Protein 2A3N (pdb70)

Secondary structure (DSSP, 8-state):
----HHHHHHHHHHHHTTHHHHHHHHHHHHHH--S-EEEEE-GGGG---HHHHHHHH--S-EEEEEHHHHHHH--TT--TT-EEEEE-SSS--HHHHHHHHHHHHTT-EEEEESS-TTSHHHHT-SEEE---SS-HHHH--HHHHHHHHHHHTTS-TTHHHHHHHGGGHHHHHHHHHHHHHHHHHHHHHHHTT----EE----HHHHHH---S---------EEHHHHTTTGGGG--TT--EEEEPPSSTTHHHHHHHHHHHHHH-S-EEEE-GGGS--TTS-GGGTT--HHHHHIIIIIIIHHHHHHHH---TT--SSTTTS--

Structure (mmCIF, N/CA/C/O backbone):
data_2A3N
#
_entry.id   2A3N
#
_cell.length_a   81.220
_cell.length_b   102.610
_cell.length_c   49.296
_cell.angle_alpha   90.000
_cell.angle_beta   123.210
_cell.angle_gamma   90.000
#
_symmetry.space_group_name_H-M   'C 1 2 1'
#
loop_
_entity.id
_entity.type
_entity.pdbx_description
1 polymer 'putative glucosamine-fructose-6-phosphate aminotransferase'
2 non-polymer 1,2-ETHANEDIOL
3 water water
#
loop_
_atom_site.group_PDB
_atom_site.id
_atom_site.type_symbol
_atom_site.label_atom_id
_atom_site.label_alt_id
_atom_site.label_comp_id
_atom_site.label_asym_id
_atom_site.label_entity_id
_atom_site.label_seq_id
_atom_site.pdbx_PDB_ins_code
_atom_site.Cartn_x
_atom_site.Cartn_y
_atom_site.Cartn_z
_atom_site.occupancy
_atom_site.B_iso_or_equiv
_atom_site.auth_seq_id
_atom_site.auth_comp_id
_atom_site.auth_asym_id
_atom_site.auth_atom_id
_atom_site.pdbx_PDB_model_num
ATOM 9 N N . LEU A 1 21 ? 13.239 -29.892 26.127 1.00 13.19 9 LEU A N 1
ATOM 10 C CA . LEU A 1 21 ? 13.949 -30.469 25.012 1.00 12.17 9 LEU A CA 1
ATOM 11 C C . LEU A 1 21 ? 14.350 -29.392 24.015 1.00 11.18 9 LEU A C 1
ATOM 12 O O . LEU A 1 21 ? 13.501 -28.686 23.498 1.00 12.68 9 LEU A O 1
ATOM 17 N N . GLY A 1 22 ? 15.636 -29.326 23.679 1.00 14.04 10 GLY A N 1
ATOM 18 C CA . GLY A 1 22 ? 16.103 -28.431 22.634 1.00 14.44 10 GLY A CA 1
ATOM 19 C C . GLY A 1 22 ? 16.053 -26.972 23.019 1.00 13.89 10 GLY A C 1
ATOM 20 O O . GLY A 1 22 ? 15.967 -26.093 22.124 1.00 16.14 10 GLY A O 1
ATOM 21 N N . PHE A 1 23 ? 16.094 -26.696 24.323 1.00 14.65 11 PHE A N 1
ATOM 22 C CA . PHE A 1 23 ? 16.027 -25.310 24.830 1.00 14.54 11 PHE A CA 1
ATOM 23 C C . PHE A 1 23 ? 17.060 -25.048 25.930 1.00 14.15 11 PHE A C 1
ATOM 24 O O . PHE A 1 23 ? 17.298 -25.873 26.794 1.00 18.30 11 PHE A O 1
ATOM 32 N N . ASN A 1 24 ? 17.638 -23.857 25.921 1.00 14.26 12 ASN A N 1
ATOM 33 C CA . ASN A 1 24 ? 18.566 -23.443 26.981 1.00 16.38 12 ASN A CA 1
ATOM 34 C C . ASN A 1 24 ? 18.118 -22.095 27.495 1.00 14.11 12 ASN A C 1
ATOM 35 O O . ASN A 1 24 ? 18.138 -21.085 26.749 1.00 14.94 12 ASN A O 1
ATOM 40 N N . GLN A 1 25 ? 17.636 -22.081 28.735 1.00 14.46 13 GLN A N 1
ATOM 41 C CA . GLN A 1 25 ? 17.053 -20.906 29.314 1.00 14.51 13 GLN A CA 1
ATOM 42 C C . GLN A 1 25 ? 18.061 -19.773 29.395 1.00 14.73 13 GLN A C 1
ATOM 43 O O . GLN A 1 25 ? 17.716 -18.633 29.171 1.00 15.37 13 GLN A O 1
ATOM 49 N N . ASP A 1 26 ? 19.318 -20.086 29.727 1.00 14.92 14 ASP A N 1
ATOM 50 C CA . ASP A 1 26 ? 20.336 -19.046 29.795 1.00 16.60 14 ASP A CA 1
ATOM 51 C C . ASP A 1 26 ? 20.531 -18.356 28.462 1.00 15.14 14 ASP A C 1
ATOM 52 O O . ASP A 1 26 ? 20.645 -17.126 28.405 1.00 15.43 14 ASP A O 1
ATOM 57 N N . GLU A 1 27 ? 20.580 -19.112 27.379 1.00 14.22 15 GLU A N 1
ATOM 58 C CA A GLU A 1 27 ? 20.721 -18.515 26.047 0.50 14.82 15 GLU A CA 1
ATOM 59 C CA B GLU A 1 27 ? 20.692 -18.562 26.043 0.50 14.44 15 GLU A CA 1
ATOM 60 C C . GLU A 1 27 ? 19.533 -17.612 25.750 1.00 12.29 15 GLU A C 1
ATOM 61 O O . GLU A 1 27 ? 19.697 -16.515 25.220 1.00 11.23 15 GLU A O 1
ATOM 72 N N . TYR A 1 28 ? 18.343 -18.058 26.127 1.00 10.45 16 TYR A N 1
ATOM 73 C CA . TYR A 1 28 ? 17.108 -17.306 25.851 1.00 10.27 16 TYR A CA 1
ATOM 74 C C . TYR A 1 28 ? 17.111 -15.974 26.607 1.00 10.33 16 TYR A C 1
ATOM 75 O O . TYR A 1 28 ? 16.795 -14.908 26.052 1.00 10.77 16 TYR A O 1
ATOM 84 N N . LEU A 1 29 ? 17.514 -16.014 27.879 1.00 11.86 17 LEU A N 1
ATOM 85 C CA . LEU A 1 29 ? 17.508 -14.792 28.680 1.00 13.73 17 LEU A CA 1
ATOM 86 C C . LEU A 1 29 ? 18.657 -13.855 28.298 1.00 12.25 17 LEU A C 1
ATOM 87 O O . LEU A 1 29 ? 18.484 -12.617 28.385 1.00 11.66 17 LEU A O 1
ATOM 92 N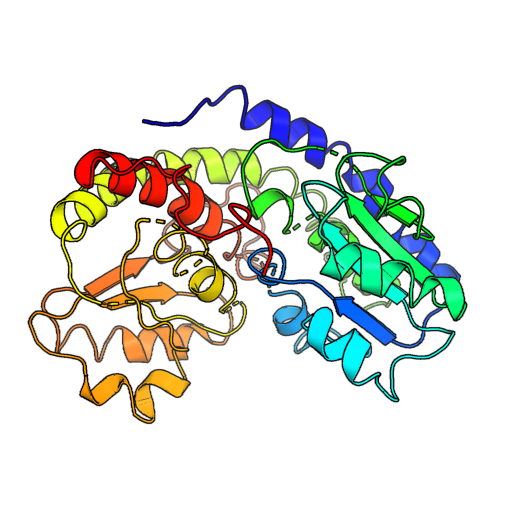 N . THR A 1 30 ? 19.773 -14.405 27.819 1.00 11.66 18 THR A N 1
ATOM 93 C CA . THR A 1 30 ? 20.862 -13.608 27.263 1.00 12.42 18 THR A CA 1
ATOM 94 C C . THR A 1 30 ? 20.354 -12.882 26.036 1.00 11.39 18 THR A C 1
ATOM 95 O O . THR A 1 30 ? 20.620 -11.679 25.855 1.00 11.51 18 THR A O 1
ATOM 99 N N . SER A 1 31 ? 19.654 -13.598 25.170 1.00 10.40 19 SER A N 1
ATOM 100 C CA . SER A 1 31 ? 19.058 -12.967 23.996 1.00 9.41 19 SER A CA 1
ATOM 101 C C . SER A 1 31 ? 18.149 -11.806 24.371 1.00 9.44 19 SER A C 1
ATOM 102 O O . SER A 1 31 ? 18.222 -10.737 23.760 1.00 9.18 19 SER A O 1
ATOM 105 N N . ALA A 1 32 ? 17.290 -11.995 25.361 1.00 9.38 20 ALA A N 1
ATOM 106 C CA . ALA A 1 32 ? 16.394 -10.944 25.785 1.00 10.76 20 ALA A CA 1
ATOM 107 C C . ALA A 1 32 ? 17.166 -9.736 26.245 1.00 9.96 20 ALA A C 1
ATOM 108 O O . ALA A 1 32 ? 16.808 -8.623 25.922 1.00 9.82 20 ALA A O 1
ATOM 110 N N . ARG A 1 33 ? 18.210 -9.945 27.052 1.00 9.68 21 ARG A N 1
ATOM 111 C CA . ARG A 1 33 ? 18.982 -8.827 27.518 1.00 11.40 21 ARG A CA 1
ATOM 112 C C . ARG A 1 33 ? 19.630 -8.060 26.384 1.00 10.60 21 ARG A C 1
ATOM 113 O O . ARG A 1 33 ? 19.641 -6.818 26.383 1.00 9.97 21 ARG A O 1
ATOM 121 N N . GLU A 1 34 ? 20.158 -8.774 25.418 1.00 9.49 22 GLU A N 1
ATOM 122 C CA . GLU A 1 34 ? 20.772 -8.121 24.251 1.00 9.86 22 GLU A CA 1
ATOM 123 C C . GLU A 1 34 ? 19.795 -7.330 23.420 1.00 9.78 22 GLU A C 1
ATOM 124 O O . GLU A 1 34 ? 20.111 -6.267 22.908 1.00 14.01 22 GLU A O 1
ATOM 130 N N . ILE A 1 35 ? 18.589 -7.837 23.251 1.00 9.57 23 ILE A N 1
ATOM 131 C CA . ILE A 1 35 ? 17.612 -7.134 22.447 1.00 9.26 23 ILE A CA 1
ATOM 132 C C . ILE A 1 35 ? 17.068 -5.931 23.202 1.00 8.91 23 ILE A C 1
ATOM 133 O O . ILE A 1 35 ? 16.903 -4.838 22.636 1.00 10.80 23 ILE A O 1
ATOM 138 N N . ILE A 1 36 ? 16.793 -6.085 24.507 1.00 9.44 24 ILE A N 1
ATOM 139 C CA . ILE A 1 36 ? 16.351 -4.947 25.307 1.00 9.84 24 ILE A CA 1
ATOM 140 C C . ILE A 1 36 ? 17.418 -3.837 25.303 1.00 9.65 24 ILE A C 1
ATOM 141 O O . ILE A 1 36 ? 17.090 -2.658 25.236 1.00 10.48 24 ILE A O 1
ATOM 146 N N A ALA A 1 37 ? 18.694 -4.221 25.276 0.50 9.87 25 ALA A N 1
ATOM 147 N N B ALA A 1 37 ? 18.682 -4.224 25.328 0.50 10.06 25 ALA A N 1
ATOM 148 C CA A ALA A 1 37 ? 19.812 -3.247 25.214 0.50 10.86 25 ALA A CA 1
ATOM 149 C CA B ALA A 1 37 ? 19.756 -3.242 25.276 0.50 11.03 25 ALA A CA 1
ATOM 150 C C A ALA A 1 37 ? 19.902 -2.496 23.898 0.50 9.98 25 ALA A C 1
ATOM 151 C C B ALA A 1 37 ? 19.678 -2.389 23.992 0.50 9.98 25 ALA A C 1
ATOM 152 O O A ALA A 1 37 ? 20.720 -1.565 23.768 0.50 7.99 25 ALA A O 1
ATOM 153 O O B ALA A 1 37 ? 20.024 -1.203 24.029 0.50 11.29 25 ALA A O 1
ATOM 155 N N . ALA A 1 38 ? 19.157 -2.964 22.890 1.00 8.97 26 ALA A N 1
ATOM 156 C CA . ALA A 1 38 ? 19.077 -2.291 21.608 1.00 8.50 26 ALA A CA 1
ATOM 157 C C . ALA A 1 38 ? 17.838 -1.410 21.448 1.00 8.88 26 ALA A C 1
ATOM 158 O O . ALA A 1 38 ? 17.697 -0.728 20.432 1.00 9.21 26 ALA A O 1
ATOM 160 N N . ARG A 1 39 ? 16.930 -1.418 22.425 1.00 8.35 27 ARG A N 1
ATOM 161 C CA . ARG A 1 39 ? 15.756 -0.566 22.398 1.00 7.93 27 ARG A CA 1
ATOM 162 C C . ARG A 1 39 ? 16.111 0.887 22.167 1.00 8.50 27 ARG A C 1
ATOM 163 O O . ARG A 1 39 ? 15.514 1.571 21.360 1.00 8.32 27 ARG A O 1
ATOM 171 N N . GLN A 1 40 ? 17.106 1.363 22.898 1.00 9.15 28 GLN A N 1
ATOM 172 C CA . GLN A 1 40 ? 17.467 2.781 22.806 1.00 9.01 28 GLN A CA 1
ATOM 173 C C . GLN A 1 40 ? 17.897 3.144 21.391 1.00 9.05 28 GLN A C 1
ATOM 174 O O . GLN A 1 40 ? 17.519 4.156 20.835 1.00 8.70 28 GLN A O 1
ATOM 180 N N . LYS A 1 41 ? 18.708 2.305 20.781 1.00 8.73 29 LYS A N 1
ATOM 181 C CA . LYS A 1 41 ? 19.175 2.554 19.424 1.00 7.88 29 LYS A CA 1
ATOM 182 C C . LYS A 1 41 ? 17.992 2.495 18.450 1.00 8.05 29 LYS A C 1
ATOM 183 O O . LYS A 1 41 ? 17.933 3.302 17.515 1.00 8.61 29 LYS A O 1
ATOM 189 N N . ALA A 1 42 ? 17.087 1.527 18.621 1.00 8.39 30 ALA A N 1
ATOM 190 C CA . ALA A 1 42 ? 15.930 1.487 17.731 1.00 7.55 30 ALA A CA 1
ATOM 191 C C . ALA A 1 42 ? 15.101 2.788 17.827 1.00 7.87 30 ALA A C 1
ATOM 192 O O . ALA A 1 42 ? 14.634 3.308 16.821 1.00 7.78 30 ALA A O 1
ATOM 194 N N . GLU A 1 43 ? 14.916 3.274 19.040 1.00 7.77 31 GLU A N 1
ATOM 195 C CA . GLU A 1 43 ? 14.215 4.523 19.248 1.00 6.67 31 GLU A CA 1
ATOM 196 C C . GLU A 1 43 ? 14.953 5.724 18.684 1.00 8.74 31 GLU A C 1
ATOM 197 O O . GLU A 1 43 ? 14.331 6.626 18.123 1.00 8.06 31 GLU A O 1
ATOM 203 N N . GLN A 1 44 ? 16.282 5.717 18.788 1.00 8.30 32 GLN A N 1
ATOM 204 C CA A GLN A 1 44 ? 17.065 6.798 18.231 0.50 7.65 32 GLN A CA 1
ATOM 205 C CA B GLN A 1 44 ? 17.094 6.788 18.223 0.50 8.54 32 GLN A CA 1
ATOM 206 C C . GLN A 1 44 ? 16.960 6.816 16.705 1.00 8.08 32 GLN A C 1
ATOM 207 O O . GLN A 1 44 ? 16.860 7.881 16.099 1.00 8.65 32 GLN A O 1
ATOM 218 N N . VAL A 1 45 ? 16.993 5.644 16.089 1.00 7.70 33 VAL A N 1
ATOM 219 C CA . VAL A 1 45 ? 16.834 5.552 14.628 1.00 6.85 33 VAL A CA 1
ATOM 220 C C . VAL A 1 45 ? 15.461 6.066 14.214 1.00 7.54 33 VAL A C 1
ATOM 221 O O . VAL A 1 45 ? 15.315 6.854 13.296 1.00 8.39 33 VAL A O 1
ATOM 225 N N . ALA A 1 46 ? 14.415 5.601 14.909 1.00 7.11 34 ALA A N 1
ATOM 226 C CA . ALA A 1 46 ? 13.054 6.094 14.667 1.00 7.79 34 ALA A CA 1
ATOM 227 C C . ALA A 1 46 ? 13.012 7.614 14.760 1.00 7.32 34 ALA A C 1
ATOM 228 O O . ALA A 1 46 ? 12.390 8.285 13.923 1.00 7.99 34 ALA A O 1
ATOM 230 N N . ASP A 1 47 ? 13.609 8.146 15.814 1.00 7.44 35 ASP A N 1
ATOM 231 C CA . ASP A 1 47 ? 13.556 9.589 16.019 1.00 6.89 35 ASP A CA 1
ATOM 232 C C . ASP A 1 47 ? 14.292 10.330 14.878 1.00 7.84 35 ASP A C 1
ATOM 233 O O . ASP A 1 47 ? 13.853 11.373 14.426 1.00 8.76 35 ASP A O 1
ATOM 238 N N . GLU A 1 48 ? 15.429 9.811 14.438 1.00 7.54 36 GLU A N 1
ATOM 239 C CA . GLU A 1 48 ? 16.145 10.443 13.331 1.00 8.36 36 GLU A CA 1
ATOM 240 C C . GLU A 1 48 ? 15.400 10.387 12.025 1.00 8.55 36 GLU A C 1
ATOM 241 O O . GLU A 1 48 ? 15.399 11.346 11.256 1.00 8.62 36 GLU A O 1
ATOM 247 N N . ILE A 1 49 ? 14.747 9.244 11.777 1.00 8.10 37 ILE A N 1
ATOM 248 C CA . ILE A 1 49 ? 13.893 9.135 10.579 1.00 8.05 37 ILE A CA 1
ATOM 249 C C . ILE A 1 49 ? 12.776 10.192 10.643 1.00 8.34 37 ILE A C 1
ATOM 250 O O . ILE A 1 49 ? 12.543 10.937 9.679 1.00 9.09 37 ILE A O 1
ATOM 255 N N . TYR A 1 50 ? 12.075 10.278 11.780 1.00 7.96 38 TYR A N 1
ATOM 256 C CA . TYR A 1 50 ? 10.964 11.206 11.892 1.00 8.38 38 TYR A CA 1
ATOM 257 C C . TYR A 1 50 ? 11.470 12.649 11.762 1.00 9.48 38 TYR A C 1
ATOM 258 O O . TYR A 1 50 ? 10.856 13.498 11.084 1.00 10.36 38 TYR A O 1
ATOM 267 N N . GLN A 1 51 ? 12.568 12.948 12.425 1.00 8.87 39 GLN A N 1
ATOM 268 C CA . GLN A 1 51 ? 13.035 14.326 12.495 1.00 9.87 39 GLN A CA 1
ATOM 269 C C . GLN A 1 51 ? 13.513 14.797 11.153 1.00 10.75 39 GLN A C 1
ATOM 270 O O . GLN A 1 51 ? 13.342 15.985 10.816 1.00 12.85 39 GLN A O 1
ATOM 276 N N . ALA A 1 52 ? 14.169 13.920 10.387 1.00 9.48 40 ALA A N 1
ATOM 277 C CA . ALA A 1 52 ? 14.606 14.259 9.031 1.00 10.32 40 ALA A CA 1
ATOM 278 C C . ALA A 1 52 ? 13.446 14.355 8.051 1.00 12.35 40 ALA A C 1
ATOM 279 O O . ALA A 1 52 ? 13.532 15.075 7.046 1.00 15.58 40 ALA A O 1
ATOM 281 N N . GLY A 1 53 ? 12.392 13.591 8.302 1.00 10.56 41 GLY A N 1
ATOM 282 C CA . GLY A 1 53 ? 11.284 13.515 7.360 1.00 11.58 41 GLY A CA 1
ATOM 283 C C . GLY A 1 53 ? 11.469 12.347 6.427 1.00 9.91 41 GLY A C 1
ATOM 284 O O . GLY A 1 53 ? 12.565 11.913 6.119 1.00 10.09 41 GLY A O 1
ATOM 285 N N . PHE A 1 54 ? 10.329 11.902 5.912 1.00 10.79 42 PHE A N 1
ATOM 286 C CA . PHE A 1 54 ? 10.328 10.800 4.961 1.00 10.01 42 PHE A CA 1
ATOM 287 C C . PHE A 1 54 ? 8.997 10.796 4.233 1.00 11.54 42 PHE A C 1
ATOM 288 O O . PHE A 1 54 ? 8.019 11.367 4.695 1.00 12.88 42 PHE A O 1
ATOM 296 N N A SER A 1 55 ? 9.002 10.156 3.083 0.50 12.03 43 SER A N 1
ATOM 297 N N B SER A 1 55 ? 8.965 10.066 3.121 0.50 12.31 43 SER A N 1
ATOM 298 C CA A SER A 1 55 ? 7.799 10.015 2.308 0.50 13.08 43 SER A CA 1
ATOM 299 C CA B SER A 1 55 ? 7.775 9.986 2.265 0.50 13.39 43 SER A CA 1
ATOM 300 C C A SER A 1 55 ? 7.147 8.685 2.757 0.50 13.03 43 SER A C 1
ATOM 301 C C B SER A 1 55 ? 7.007 8.685 2.357 0.50 13.75 43 SER A C 1
ATOM 302 O O A SER A 1 55 ? 6.217 8.657 3.587 0.50 13.04 43 SER A O 1
ATOM 303 O O B SER A 1 55 ? 5.790 8.679 2.305 0.50 16.94 43 SER A O 1
ATOM 306 N N . SER A 1 56 ? 7.731 7.584 2.330 1.00 14.45 44 SER A N 1
ATOM 307 C CA . SER A 1 56 ? 7.145 6.265 2.551 1.00 11.88 44 SER A CA 1
ATOM 308 C C . SER A 1 56 ? 8.150 5.413 3.296 1.00 11.20 44 SER A C 1
ATOM 309 O O . SER A 1 56 ? 9.372 5.654 3.237 1.00 13.33 44 SER A O 1
ATOM 312 N N . LEU A 1 57 ? 7.602 4.410 3.983 1.00 8.97 45 LEU A N 1
ATOM 313 C CA . LEU A 1 57 ? 8.377 3.379 4.665 1.00 9.32 45 LEU A CA 1
ATOM 314 C C . LEU A 1 57 ? 8.150 2.075 3.958 1.00 8.53 45 LEU A C 1
ATOM 315 O O . LEU A 1 57 ? 7.023 1.601 3.924 1.00 10.46 45 LEU A O 1
ATOM 320 N N . PHE A 1 58 ? 9.228 1.500 3.432 1.00 8.26 46 PHE A N 1
ATOM 321 C CA . PHE A 1 58 ? 9.191 0.199 2.789 1.00 9.00 46 PHE A CA 1
ATOM 322 C C . PHE A 1 58 ? 9.962 -0.805 3.638 1.00 8.31 46 PHE A C 1
ATOM 323 O O . PHE A 1 58 ? 11.172 -0.681 3.821 1.00 10.40 46 PHE A O 1
ATOM 331 N N . PHE A 1 59 ? 9.270 -1.822 4.099 1.00 7.30 47 PHE A N 1
ATOM 332 C CA . PHE A 1 59 ? 9.842 -2.938 4.863 1.00 6.95 47 PHE A CA 1
ATOM 333 C C . PHE A 1 59 ? 10.077 -4.018 3.829 1.00 7.33 47 PHE A C 1
ATOM 334 O O . PHE A 1 59 ? 9.117 -4.608 3.328 1.00 9.66 47 PHE A O 1
ATOM 342 N N . ALA A 1 60 ? 11.335 -4.312 3.526 1.00 6.65 48 ALA A N 1
ATOM 343 C CA . ALA A 1 60 ? 11.670 -5.199 2.422 1.00 7.47 48 ALA A CA 1
ATOM 344 C C . ALA A 1 60 ? 12.554 -6.322 2.904 1.00 7.42 48 ALA A C 1
ATOM 345 O O . ALA A 1 60 ? 13.599 -6.095 3.491 1.00 9.19 48 ALA A O 1
ATOM 347 N N . SER A 1 61 ? 12.123 -7.558 2.681 1.00 6.58 49 SER A N 1
ATOM 348 C CA . SER A 1 61 ? 12.915 -8.724 3.065 1.00 7.57 49 SER A CA 1
ATOM 349 C C . SER A 1 61 ? 12.470 -9.950 2.296 1.00 6.63 49 SER A C 1
ATOM 350 O O . SER A 1 61 ? 11.767 -9.859 1.294 1.00 7.18 49 SER A O 1
ATOM 353 N N . VAL A 1 62 ? 12.974 -11.107 2.716 1.00 7.17 50 VAL A N 1
ATOM 354 C CA . VAL A 1 62 ? 12.684 -12.395 2.083 1.00 7.36 50 VAL A CA 1
ATOM 355 C C . VAL A 1 62 ? 12.462 -13.450 3.143 1.00 8.70 50 VAL A C 1
ATOM 356 O O . VAL A 1 62 ? 12.978 -13.363 4.248 1.00 8.14 50 VAL A O 1
ATOM 360 N N . GLY A 1 63 ? 11.723 -14.472 2.780 1.00 7.11 51 GLY A N 1
ATOM 361 C CA . GLY A 1 63 ? 11.541 -15.613 3.626 1.00 7.32 51 GLY A CA 1
ATOM 362 C C . GLY A 1 63 ? 10.987 -15.294 4.992 1.00 9.58 51 GLY A C 1
ATOM 363 O O . GLY A 1 63 ? 10.073 -14.492 5.135 1.00 8.95 51 GLY A O 1
ATOM 364 N N . GLY A 1 64 ? 11.540 -15.952 5.993 1.00 9.66 52 GLY A N 1
ATOM 365 C CA . GLY A 1 64 ? 11.013 -15.847 7.356 1.00 10.18 52 GLY A CA 1
ATOM 366 C C . GLY A 1 64 ? 11.075 -14.441 7.911 1.00 11.06 52 GLY A C 1
ATOM 367 O O . GLY A 1 64 ? 10.188 -14.051 8.691 1.00 11.07 52 GLY A O 1
ATOM 368 N N . SER A 1 65 ? 12.058 -13.637 7.486 1.00 9.97 53 SER A N 1
ATOM 369 C CA A SER A 1 65 ? 12.178 -12.274 7.971 0.50 9.51 53 SER A CA 1
ATOM 370 C CA B SER A 1 65 ? 12.144 -12.271 8.020 0.50 10.69 53 SER A CA 1
ATOM 371 C C . SER A 1 65 ? 11.070 -11.364 7.471 1.00 9.27 53 SER A C 1
ATOM 372 O O . SER A 1 65 ? 10.877 -10.267 8.003 1.00 11.23 53 SER A O 1
ATOM 377 N N . LEU A 1 66 ? 10.349 -11.792 6.425 1.00 11.61 54 LEU A N 1
ATOM 378 C CA . LEU A 1 66 ? 9.080 -11.111 6.082 1.00 10.47 54 LEU A CA 1
ATOM 379 C C . LEU A 1 66 ? 7.982 -11.207 7.086 1.00 11.97 54 LEU A C 1
ATOM 380 O O . LEU A 1 66 ? 7.146 -10.305 7.151 1.00 12.04 54 LEU A O 1
ATOM 385 N N . ALA A 1 67 ? 7.933 -12.285 7.879 1.00 12.44 55 ALA A N 1
ATOM 386 C CA . ALA A 1 67 ? 6.783 -12.425 8.792 1.00 12.54 55 ALA A CA 1
ATOM 387 C C . ALA A 1 67 ? 6.540 -11.267 9.712 1.00 13.63 55 ALA A C 1
ATOM 388 O O . ALA A 1 67 ? 5.422 -10.773 9.825 1.00 11.79 55 ALA A O 1
ATOM 390 N N . PRO A 1 68 ? 7.552 -10.855 10.456 1.00 10.24 56 PRO A N 1
ATOM 391 C CA . PRO A 1 68 ? 7.297 -9.729 11.336 1.00 10.98 56 PRO A CA 1
ATOM 392 C C . PRO A 1 68 ? 6.902 -8.466 10.569 1.00 9.80 56 PRO A C 1
ATOM 393 O O . PRO A 1 68 ? 6.160 -7.639 11.086 1.00 10.39 56 PRO A O 1
ATOM 418 N N . ALA A 1 71 ? 3.305 -8.496 9.817 1.00 7.71 59 ALA A N 1
ATOM 419 C CA . ALA A 1 71 ? 2.546 -8.049 10.996 1.00 7.82 59 ALA A CA 1
ATOM 420 C C . ALA A 1 71 ? 2.582 -6.515 11.102 1.00 6.97 59 ALA A C 1
ATOM 421 O O . ALA A 1 71 ? 1.551 -5.909 11.299 1.00 7.16 59 ALA A O 1
ATOM 423 N N . ILE A 1 72 ? 3.742 -5.902 10.897 1.00 7.65 60 ILE A N 1
ATOM 424 C CA . ILE A 1 72 ? 3.830 -4.442 10.920 1.00 7.22 60 ILE A CA 1
ATOM 425 C C . ILE A 1 72 ? 2.830 -3.849 9.910 1.00 7.16 60 ILE A C 1
ATOM 426 O O . ILE A 1 72 ? 2.127 -2.888 10.187 1.00 8.51 60 ILE A O 1
ATOM 431 N N . ASN A 1 73 ? 2.786 -4.424 8.707 1.00 6.95 61 ASN A N 1
ATOM 432 C CA . ASN A 1 73 ? 1.871 -3.880 7.679 1.00 7.61 61 ASN A CA 1
ATOM 433 C C . ASN A 1 73 ? 0.421 -3.965 8.138 1.00 6.67 61 ASN A C 1
ATOM 434 O O . ASN A 1 73 ? -0.374 -3.055 7.915 1.00 8.05 61 ASN A O 1
ATOM 439 N N . GLU A 1 74 ? 0.069 -5.077 8.775 1.00 5.97 62 GLU A N 1
ATOM 440 C CA . GLU A 1 74 ? -1.278 -5.248 9.265 1.00 6.88 62 GLU A CA 1
ATOM 441 C C . GLU A 1 74 ? -1.620 -4.270 10.384 1.00 7.81 62 GLU A C 1
ATOM 442 O O . GLU A 1 74 ? -2.740 -3.784 10.456 1.00 8.73 62 GLU A O 1
ATOM 448 N N . PHE A 1 75 ? -0.673 -3.964 11.260 1.00 7.07 63 PHE A N 1
ATOM 449 C CA . PHE A 1 75 ? -0.906 -2.947 12.285 1.00 7.25 63 PHE A CA 1
ATOM 450 C C . PHE A 1 75 ? -1.030 -1.572 11.651 1.00 7.45 63 PHE A C 1
ATOM 451 O O . PHE A 1 75 ? -1.894 -0.787 12.002 1.00 8.85 63 PHE A O 1
ATOM 459 N N . ALA A 1 76 ? -0.163 -1.297 10.678 1.00 7.37 64 ALA A N 1
ATOM 460 C CA . ALA A 1 76 ? -0.199 -0.029 9.982 1.00 6.19 64 ALA A CA 1
ATOM 461 C C . ALA A 1 76 ? -1.513 0.253 9.296 1.00 6.51 64 ALA A C 1
ATOM 462 O O . ALA A 1 76 ? -1.958 1.416 9.271 1.00 8.24 64 ALA A O 1
ATOM 464 N N . LYS A 1 77 ? -2.153 -0.790 8.776 1.00 6.98 65 LYS A N 1
ATOM 465 C CA . LYS A 1 77 ? -3.439 -0.605 8.110 1.00 7.89 65 LYS A CA 1
ATOM 466 C C . LYS A 1 77 ? -4.436 0.084 9.022 1.00 7.44 65 LYS A C 1
ATOM 467 O O . LYS A 1 77 ? -5.223 0.927 8.544 1.00 9.79 65 LYS A O 1
ATOM 473 N N A GLU A 1 78 ? -4.432 -0.266 10.302 0.50 8.85 66 GLU A N 1
ATOM 474 N N B GLU A 1 78 ? -4.415 -0.252 10.314 0.50 9.36 66 GLU A N 1
ATOM 475 C CA A GLU A 1 78 ? -5.356 0.322 11.251 0.50 9.60 66 GLU A CA 1
ATOM 476 C CA B GLU A 1 78 ? -5.339 0.318 11.294 0.50 10.54 66 GLU A CA 1
ATOM 477 C C A GLU A 1 78 ? -4.828 1.633 11.867 0.50 8.50 66 GLU A C 1
ATOM 478 C C B GLU A 1 78 ? -4.823 1.466 12.121 0.50 10.91 66 GLU A C 1
ATOM 479 O O A GLU A 1 78 ? -5.598 2.603 12.085 0.50 7.10 66 GLU A O 1
ATOM 480 O O B GLU A 1 78 ? -5.594 2.073 12.876 0.50 12.55 66 GLU A O 1
ATOM 486 N N . LEU A 1 79 ? -3.521 1.689 12.119 1.00 8.45 67 LEU A N 1
ATOM 487 C CA . LEU A 1 79 ? -2.985 2.700 13.041 1.00 9.07 67 LEU A CA 1
ATOM 488 C C . LEU A 1 79 ? -2.390 3.931 12.430 1.00 9.58 67 LEU A C 1
ATOM 489 O O . LEU A 1 79 ? -2.220 4.893 13.140 1.00 11.47 67 LEU A O 1
ATOM 494 N N . THR A 1 80 ? -2.075 3.940 11.143 1.00 7.97 68 THR A N 1
ATOM 495 C CA . THR A 1 80 ? -1.438 5.110 10.576 1.00 8.01 68 THR A CA 1
ATOM 496 C C . THR A 1 80 ? -1.944 5.449 9.189 1.00 8.75 68 THR A C 1
ATOM 497 O O . THR A 1 80 ? -2.281 4.564 8.404 1.00 9.44 68 THR A O 1
ATOM 501 N N . THR A 1 81 ? -1.908 6.734 8.888 1.00 8.43 69 THR A N 1
ATOM 502 C CA . THR A 1 81 ? -2.101 7.211 7.541 1.00 8.69 69 THR A CA 1
ATOM 503 C C . THR A 1 81 ? -0.795 7.307 6.749 1.00 9.25 69 THR A C 1
ATOM 504 O O . THR A 1 81 ? -0.819 7.638 5.580 1.00 11.13 69 THR A O 1
ATOM 508 N N . LEU A 1 82 ? 0.351 7.017 7.375 1.00 8.94 70 LEU A N 1
ATOM 509 C CA . LEU A 1 82 ? 1.622 7.075 6.668 1.00 8.93 70 LEU A CA 1
ATOM 510 C C . LEU A 1 82 ? 1.651 5.989 5.582 1.00 8.66 70 LEU A C 1
ATOM 511 O O . LEU A 1 82 ? 1.065 4.930 5.745 1.00 10.48 70 LEU A O 1
ATOM 516 N N . PRO A 1 83 ? 2.377 6.247 4.495 1.00 9.31 71 PRO A N 1
ATOM 517 C CA . PRO A 1 83 ? 2.529 5.213 3.476 1.00 10.45 71 PRO A CA 1
ATOM 518 C C . PRO A 1 83 ? 3.502 4.143 3.978 1.00 10.55 71 PRO A C 1
ATOM 519 O O . PRO A 1 83 ? 4.662 4.413 4.144 1.00 12.67 71 PRO A O 1
ATOM 523 N N . VAL A 1 84 ? 2.982 2.960 4.233 1.00 9.80 72 VAL A N 1
ATOM 524 C CA . VAL A 1 84 ? 3.765 1.841 4.752 1.00 9.09 72 VAL A CA 1
ATOM 525 C C . VAL A 1 84 ? 3.530 0.653 3.839 1.00 9.59 72 VAL A C 1
ATOM 526 O O . VAL A 1 84 ? 2.392 0.321 3.558 1.00 10.82 72 VAL A O 1
ATOM 530 N N . TYR A 1 85 ? 4.600 0.014 3.400 1.00 8.90 73 TYR A N 1
ATOM 531 C CA A TYR A 1 85 ? 4.492 -1.143 2.520 0.50 8.94 73 TYR A CA 1
ATOM 532 C CA B TYR A 1 85 ? 4.547 -1.084 2.455 0.50 9.74 73 TYR A CA 1
ATOM 533 C C . TYR A 1 85 ? 5.456 -2.210 2.950 1.00 7.87 73 TYR A C 1
ATOM 534 O O . TYR A 1 85 ? 6.490 -1.937 3.572 1.00 9.86 73 TYR A O 1
ATOM 551 N N . VAL A 1 86 ? 5.073 -3.434 2.680 1.00 8.93 74 VAL A N 1
ATOM 552 C CA A VAL A 1 86 ? 5.913 -4.616 2.887 0.50 7.44 74 VAL A CA 1
ATOM 553 C CA B VAL A 1 86 ? 5.940 -4.560 2.878 0.50 8.43 74 VAL A CA 1
ATOM 554 C C . VAL A 1 86 ? 6.139 -5.245 1.517 1.00 7.61 74 VAL A C 1
ATOM 555 O O . VAL A 1 86 ? 5.181 -5.480 0.769 1.00 9.49 74 VAL A O 1
ATOM 562 N N . GLU A 1 87 ? 7.398 -5.475 1.168 1.00 7.03 75 GLU A N 1
ATOM 563 C CA . GLU A 1 87 ? 7.747 -5.983 -0.122 1.00 6.86 75 GLU A CA 1
ATOM 564 C C . GLU A 1 87 ? 8.751 -7.112 -0.043 1.00 6.67 75 GLU A C 1
ATOM 565 O O . GLU A 1 87 ? 9.670 -7.097 0.775 1.00 7.24 75 GLU A O 1
ATOM 571 N N . GLN A 1 88 ? 8.555 -8.104 -0.889 1.00 7.01 76 GLN A N 1
ATOM 572 C CA . GLN A 1 88 ? 9.540 -9.150 -1.091 1.00 6.63 76 GLN A CA 1
ATOM 573 C C . GLN A 1 88 ? 10.711 -8.496 -1.854 1.00 5.90 76 GLN A C 1
ATOM 574 O O . GLN A 1 88 ? 10.534 -7.901 -2.904 1.00 6.68 76 GLN A O 1
ATOM 580 N N . ALA A 1 89 ? 11.909 -8.568 -1.264 1.00 6.26 77 ALA A N 1
ATOM 581 C CA . ALA A 1 89 ? 13.006 -7.725 -1.707 1.00 7.93 77 ALA A CA 1
ATOM 582 C C . ALA A 1 89 ? 13.483 -8.047 -3.128 1.00 6.29 77 ALA A C 1
ATOM 583 O O . ALA A 1 89 ? 14.039 -7.174 -3.795 1.00 7.21 77 ALA A O 1
ATOM 585 N N . ALA A 1 90 ? 13.369 -9.309 -3.551 1.00 7.06 78 ALA A N 1
ATOM 586 C CA . ALA A 1 90 ? 13.732 -9.661 -4.926 1.00 7.06 78 ALA A CA 1
ATOM 587 C C . ALA A 1 90 ? 12.755 -9.118 -5.931 1.00 6.45 78 ALA A C 1
ATOM 588 O O . ALA A 1 90 ? 13.107 -8.626 -6.998 1.00 7.48 78 ALA A O 1
ATOM 590 N N . GLU A 1 91 ? 11.467 -9.207 -5.624 1.00 5.98 79 GLU A N 1
ATOM 591 C CA . GLU A 1 91 ? 10.465 -8.593 -6.498 1.00 6.77 79 GLU A CA 1
ATOM 592 C C . GLU A 1 91 ? 10.704 -7.089 -6.584 1.00 7.16 79 GLU A C 1
ATOM 593 O O . GLU A 1 91 ? 10.668 -6.496 -7.664 1.00 7.73 79 GLU A O 1
ATOM 599 N N . LEU A 1 92 ? 10.933 -6.449 -5.440 1.00 6.44 80 LEU A N 1
ATOM 600 C CA . LEU A 1 92 ? 11.087 -4.982 -5.414 1.00 5.78 80 LEU A CA 1
ATOM 601 C C . LEU A 1 92 ? 12.279 -4.546 -6.261 1.00 7.07 80 LEU A C 1
ATOM 602 O O . LEU A 1 92 ? 12.198 -3.553 -7.003 1.00 7.94 80 LEU A O 1
ATOM 607 N N . ILE A 1 93 ? 13.410 -5.243 -6.164 1.00 6.76 81 ILE A N 1
ATOM 608 C CA . ILE A 1 93 ? 14.577 -4.781 -6.916 1.00 7.51 81 ILE A CA 1
ATOM 609 C C . ILE A 1 93 ? 14.407 -5.022 -8.423 1.00 8.66 81 ILE A C 1
ATOM 610 O O . ILE A 1 93 ? 14.982 -4.279 -9.243 1.00 10.32 81 ILE A O 1
ATOM 615 N N . HIS A 1 94 ? 13.629 -6.027 -8.806 1.00 7.33 82 HIS A N 1
ATOM 616 C CA . HIS A 1 94 ? 13.338 -6.259 -10.212 1.00 8.03 82 HIS A CA 1
ATOM 617 C C . HIS A 1 94 ? 12.371 -5.219 -10.762 1.00 8.19 82 HIS A C 1
ATOM 618 O O . HIS A 1 94 ? 12.537 -4.754 -11.884 1.00 9.48 82 HIS A O 1
ATOM 625 N N . LYS A 1 95 ? 11.311 -4.918 -10.034 1.00 7.99 83 LYS A N 1
ATOM 626 C CA . LYS A 1 95 ? 10.267 -4.032 -10.529 1.00 8.02 83 LYS A CA 1
ATOM 627 C C . LYS A 1 95 ? 10.497 -2.549 -10.383 1.00 9.24 83 LYS A C 1
ATOM 628 O O . LYS A 1 95 ? 10.021 -1.758 -11.185 1.00 10.91 83 LYS A O 1
ATOM 634 N N . GLY A 1 96 ? 11.201 -2.161 -9.329 1.00 9.52 84 GLY A N 1
ATOM 635 C CA . GLY A 1 96 ? 11.169 -0.811 -8.843 1.00 11.19 84 GLY A CA 1
ATOM 636 C C . GLY A 1 96 ? 9.772 -0.558 -8.279 1.00 10.23 84 GLY A C 1
ATOM 637 O O . GLY A 1 96 ? 8.927 -1.456 -8.235 1.00 10.38 84 GLY A O 1
ATOM 638 N N . ASN A 1 97 ? 9.536 0.659 -7.833 1.00 10.03 85 ASN A N 1
ATOM 639 C CA . ASN A 1 97 ? 8.245 1.043 -7.315 1.00 8.23 85 ASN A CA 1
ATOM 640 C C . ASN A 1 97 ? 8.126 2.554 -7.408 1.00 10.40 85 ASN A C 1
ATOM 641 O O . ASN A 1 97 ? 9.031 3.279 -6.963 1.00 10.57 85 ASN A O 1
ATOM 646 N N . LYS A 1 98 ? 7.045 3.020 -8.027 1.00 8.93 86 LYS A N 1
ATOM 647 C CA . LYS A 1 98 ? 6.879 4.466 -8.234 1.00 10.49 86 LYS A CA 1
ATOM 648 C C . LYS A 1 98 ? 6.734 5.259 -6.942 1.00 12.89 86 LYS A C 1
ATOM 649 O O . LYS A 1 98 ? 6.970 6.473 -6.932 1.00 16.22 86 LYS A O 1
ATOM 655 N N . ARG A 1 99 ? 6.348 4.594 -5.871 1.00 12.84 87 ARG A N 1
ATOM 656 C CA A ARG A 1 99 ? 6.214 5.245 -4.565 0.50 14.63 87 ARG A CA 1
ATOM 657 C CA B ARG A 1 99 ? 6.191 5.288 -4.607 0.50 15.44 87 ARG A CA 1
ATOM 658 C C . ARG A 1 99 ? 7.451 5.199 -3.721 1.00 16.78 87 ARG A C 1
ATOM 659 O O . ARG A 1 99 ? 7.486 5.765 -2.608 1.00 21.22 87 ARG A O 1
ATOM 674 N N . LEU A 1 100 ? 8.449 4.498 -4.202 1.00 14.04 88 LEU A N 1
ATOM 675 C CA . LEU A 1 100 ? 9.728 4.438 -3.532 1.00 15.60 88 LEU A CA 1
ATOM 676 C C . LEU A 1 100 ? 10.563 5.532 -4.183 1.00 15.87 88 LEU A C 1
ATOM 677 O O . LEU A 1 100 ? 10.909 5.486 -5.391 1.00 19.40 88 LEU A O 1
ATOM 682 N N . ASN A 1 101 ? 10.888 6.557 -3.402 1.00 15.03 89 ASN A N 1
ATOM 683 C CA . ASN A 1 101 ? 11.574 7.717 -3.973 1.00 15.06 89 ASN A CA 1
ATOM 684 C C . ASN A 1 101 ? 12.722 8.144 -3.069 1.00 15.15 89 ASN A C 1
ATOM 685 O O . ASN A 1 101 ? 12.979 7.507 -2.057 1.00 14.35 89 ASN A O 1
ATOM 690 N N . LYS A 1 102 ? 13.372 9.259 -3.401 1.00 17.46 90 LYS A N 1
ATOM 691 C CA . LYS A 1 102 ? 14.577 9.661 -2.714 1.00 16.32 90 LYS A CA 1
ATOM 692 C C . LYS A 1 102 ? 14.331 10.056 -1.260 1.00 14.33 90 LYS A C 1
ATOM 693 O O . LYS A 1 102 ? 15.286 10.139 -0.510 1.00 16.87 90 LYS A O 1
ATOM 696 N N . ASP A 1 103 ? 13.085 10.282 -0.869 1.00 12.94 91 ASP A N 1
ATOM 697 C CA . ASP A 1 103 ? 12.755 10.559 0.541 1.00 15.15 91 ASP A CA 1
ATOM 698 C C . ASP A 1 103 ? 12.197 9.326 1.278 1.00 12.45 91 ASP A C 1
ATOM 699 O O . ASP A 1 103 ? 11.819 9.439 2.456 1.00 11.39 91 ASP A O 1
ATOM 704 N N . SER A 1 104 ? 12.192 8.158 0.632 1.00 11.79 92 SER A N 1
ATOM 705 C CA . SER A 1 104 ? 11.713 6.948 1.310 1.00 10.45 92 SER A CA 1
ATOM 706 C C . SER A 1 104 ? 12.743 6.435 2.322 1.00 9.49 92 SER A C 1
ATOM 707 O O . SER A 1 104 ? 13.926 6.737 2.199 1.00 11.98 92 SER A O 1
ATOM 710 N N . VAL A 1 105 ? 12.284 5.585 3.250 1.00 10.07 93 VAL A N 1
ATOM 711 C CA . VAL A 1 105 ? 13.234 4.816 4.061 1.00 8.80 93 VAL A CA 1
ATOM 712 C C . VAL A 1 105 ? 12.871 3.339 3.853 1.00 8.18 93 VAL A C 1
ATOM 713 O O . VAL A 1 105 ? 11.683 2.953 3.944 1.00 9.46 93 VAL A O 1
ATOM 717 N N . VAL A 1 106 ? 13.898 2.559 3.561 1.00 8.23 94 VAL A N 1
ATOM 718 C CA . VAL A 1 106 ? 13.763 1.119 3.340 1.00 7.81 94 VAL A CA 1
ATOM 719 C C . VAL A 1 106 ? 14.373 0.415 4.559 1.00 8.23 94 VAL A C 1
ATOM 720 O O . VAL A 1 106 ? 15.518 0.676 4.938 1.00 9.31 94 VAL A O 1
ATOM 724 N N . ILE A 1 107 ? 13.575 -0.431 5.203 1.00 6.40 95 ILE A N 1
ATOM 725 C CA . ILE A 1 107 ? 13.967 -1.159 6.390 1.00 6.57 95 ILE A CA 1
ATOM 726 C C . ILE A 1 107 ? 14.236 -2.611 5.999 1.00 6.17 95 ILE A C 1
ATOM 727 O O . ILE A 1 107 ? 13.395 -3.260 5.383 1.00 7.33 95 ILE A O 1
ATOM 732 N N . THR A 1 108 ? 15.427 -3.074 6.347 1.00 6.63 96 THR A N 1
ATOM 733 C CA . THR A 1 108 ? 15.899 -4.428 6.077 1.00 7.43 96 THR A CA 1
ATOM 734 C C . THR A 1 108 ? 16.336 -5.108 7.361 1.00 6.97 96 THR A C 1
ATOM 735 O O . THR A 1 108 ? 16.657 -4.444 8.362 1.00 7.67 96 THR A O 1
ATOM 739 N N . LEU A 1 109 ? 16.296 -6.425 7.347 1.00 7.03 97 LEU A N 1
ATOM 740 C CA . LEU A 1 109 ? 16.597 -7.211 8.503 1.00 7.88 97 LEU A CA 1
ATOM 741 C C . LEU A 1 109 ? 17.168 -8.563 8.058 1.00 8.80 97 LEU A C 1
ATOM 742 O O . LEU A 1 109 ? 16.595 -9.240 7.178 1.00 9.27 97 LEU A O 1
ATOM 747 N N . SER A 1 110 ? 18.329 -8.917 8.607 1.00 8.53 98 SER A N 1
ATOM 748 C CA . SER A 1 110 ? 18.990 -10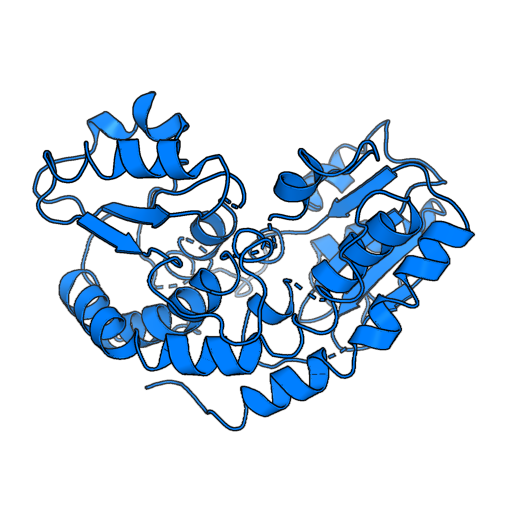.175 8.279 1.00 9.11 98 SER A CA 1
ATOM 749 C C . SER A 1 110 ? 19.769 -10.612 9.483 1.00 11.60 98 SER A C 1
ATOM 750 O O . SER A 1 110 ? 20.577 -9.852 9.998 1.00 11.97 98 SER A O 1
ATOM 753 N N . LYS A 1 111 ? 19.542 -11.873 9.866 1.00 12.70 99 LYS A N 1
ATOM 754 C CA . LYS A 1 111 ? 20.241 -12.460 11.013 1.00 17.88 99 LYS A CA 1
ATOM 755 C C . LYS A 1 111 ? 21.742 -12.515 10.709 1.00 20.18 99 LYS A C 1
ATOM 756 O O . LYS A 1 111 ? 22.564 -12.101 11.511 1.00 22.88 99 LYS A O 1
ATOM 762 N N . SER A 1 112 ? 22.094 -12.987 9.528 1.00 18.52 100 SER A N 1
ATOM 763 C CA . SER A 1 112 ? 23.519 -13.116 9.144 1.00 19.47 100 SER A CA 1
ATOM 764 C C . SER A 1 112 ? 24.167 -11.778 8.758 1.00 18.07 100 SER A C 1
ATOM 765 O O . SER A 1 112 ? 25.385 -11.600 8.841 1.00 22.33 100 SER A O 1
ATOM 768 N N . GLY A 1 113 ? 23.369 -10.842 8.259 1.00 14.18 101 GLY A N 1
ATOM 769 C CA . GLY A 1 113 ? 23.895 -9.622 7.667 1.00 13.88 101 GLY A CA 1
ATOM 770 C C . GLY A 1 113 ? 24.385 -9.761 6.229 1.00 12.12 101 GLY A C 1
ATOM 771 O O . GLY A 1 113 ? 24.863 -8.782 5.622 1.00 11.21 101 GLY A O 1
ATOM 772 N N . ASP A 1 114 ? 24.269 -10.967 5.679 1.00 10.93 102 ASP A N 1
ATOM 773 C CA A ASP A 1 114 ? 24.790 -11.345 4.371 0.50 10.31 102 ASP A CA 1
ATOM 774 C CA B ASP A 1 114 ? 24.718 -11.113 4.293 0.50 10.99 102 ASP A CA 1
ATOM 775 C C . ASP A 1 114 ? 23.697 -11.734 3.362 1.00 11.45 102 ASP A C 1
ATOM 776 O O . ASP A 1 114 ? 24.001 -12.006 2.215 1.00 12.98 102 ASP A O 1
ATOM 785 N N . THR A 1 115 ? 22.449 -11.837 3.811 1.00 11.18 103 THR A N 1
ATOM 786 C CA . THR A 1 115 ? 21.378 -12.418 2.990 1.00 10.61 103 THR A CA 1
ATOM 787 C C . THR A 1 115 ? 21.327 -11.690 1.661 1.00 10.53 103 THR A C 1
ATOM 788 O O . THR A 1 115 ? 21.162 -10.470 1.607 1.00 10.28 103 THR A O 1
ATOM 792 N N . LYS A 1 116 ? 21.506 -12.444 0.575 1.00 9.62 104 LYS A N 1
ATOM 793 C CA . LYS A 1 116 ? 21.815 -11.835 -0.698 1.00 9.60 104 LYS A CA 1
ATOM 794 C C . LYS A 1 116 ? 20.790 -10.807 -1.156 1.00 9.29 104 LYS A C 1
ATOM 795 O O . LYS A 1 116 ? 21.131 -9.714 -1.601 1.00 10.12 104 LYS A O 1
ATOM 798 N N . GLU A 1 117 ? 19.511 -11.153 -1.057 1.00 9.25 105 GLU A N 1
ATOM 799 C CA . GLU A 1 117 ? 18.453 -10.259 -1.543 1.00 9.02 105 GLU A CA 1
ATOM 800 C C . GLU A 1 117 ? 18.318 -8.993 -0.706 1.00 8.10 105 GLU A C 1
ATOM 801 O O . GLU A 1 117 ? 17.934 -7.933 -1.199 1.00 8.47 105 GLU A O 1
ATOM 807 N N . SER A 1 118 ? 18.611 -9.113 0.585 1.00 8.43 106 SER A N 1
ATOM 808 C CA . SER A 1 118 ? 18.544 -7.959 1.468 1.00 9.12 106 SER A CA 1
ATOM 809 C C . SER A 1 118 ? 19.720 -7.038 1.244 1.00 7.96 106 SER A C 1
ATOM 810 O O . SER A 1 118 ? 19.569 -5.814 1.189 1.00 8.46 106 SER A O 1
ATOM 813 N N . VAL A 1 119 ? 20.897 -7.617 1.102 1.00 7.96 107 VAL A N 1
ATOM 814 C CA . VAL A 1 119 ? 22.078 -6.817 0.761 1.00 9.06 107 VAL A CA 1
ATOM 815 C C . VAL A 1 119 ? 21.874 -6.139 -0.586 1.00 8.90 107 VAL A C 1
ATOM 816 O O . VAL A 1 119 ? 22.161 -4.949 -0.747 1.00 9.72 107 VAL A O 1
ATOM 820 N N . ALA A 1 120 ? 21.295 -6.859 -1.544 1.00 8.91 108 ALA A N 1
ATOM 821 C CA . ALA A 1 120 ? 21.077 -6.296 -2.850 1.00 9.49 108 ALA A CA 1
ATOM 822 C C . ALA A 1 120 ? 20.150 -5.075 -2.831 1.00 8.30 108 ALA A C 1
ATOM 823 O O . ALA A 1 120 ? 20.458 -4.065 -3.455 1.00 9.58 108 ALA A O 1
ATOM 825 N N . ILE A 1 121 ? 18.994 -5.155 -2.143 1.00 7.83 109 ILE A N 1
ATOM 826 C CA . ILE A 1 121 ? 18.129 -4.031 -2.095 1.00 8.43 109 ILE A CA 1
ATOM 827 C C . ILE A 1 121 ? 18.764 -2.861 -1.359 1.00 8.81 109 ILE A C 1
ATOM 828 O O . ILE A 1 121 ? 18.593 -1.731 -1.752 1.00 9.79 109 ILE A O 1
ATOM 833 N N . ALA A 1 122 ? 19.473 -3.133 -0.258 1.00 8.00 110 ALA A N 1
ATOM 834 C CA . ALA A 1 122 ? 20.146 -2.053 0.456 1.00 8.81 110 ALA A CA 1
ATOM 835 C C . ALA A 1 122 ? 21.190 -1.344 -0.428 1.00 8.85 110 ALA A C 1
ATOM 836 O O . ALA A 1 122 ? 21.206 -0.137 -0.464 1.00 9.64 110 ALA A O 1
ATOM 838 N N . GLU A 1 123 ? 21.998 -2.116 -1.157 1.00 8.55 111 GLU A N 1
ATOM 839 C CA . GLU A 1 123 ? 22.977 -1.519 -2.055 1.00 10.41 111 GLU A CA 1
ATOM 840 C C . GLU A 1 123 ? 22.353 -0.741 -3.201 1.00 10.37 111 GLU A C 1
ATOM 841 O O . GLU A 1 123 ? 22.839 0.328 -3.594 1.00 11.90 111 GLU A O 1
ATOM 847 N N . TRP A 1 124 ? 21.241 -1.252 -3.696 1.00 10.25 112 TRP A N 1
ATOM 848 C CA A TRP A 1 124 ? 20.462 -0.587 -4.766 0.50 12.13 112 TRP A CA 1
ATOM 849 C CA B TRP A 1 124 ? 20.546 -0.568 -4.762 0.50 12.90 112 TRP A CA 1
ATOM 850 C C . TRP A 1 124 ? 19.952 0.750 -4.261 1.00 13.73 112 TRP A C 1
ATOM 851 O O . TRP A 1 124 ? 20.019 1.767 -4.947 1.00 16.94 112 TRP A O 1
ATOM 872 N N . CYS A 1 125 ? 19.425 0.755 -3.035 1.00 11.48 113 CYS A N 1
ATOM 873 C CA . CYS A 1 125 ? 18.918 1.995 -2.446 1.00 11.24 113 CYS A CA 1
ATOM 874 C C . CYS A 1 125 ? 20.068 2.975 -2.235 1.00 12.52 113 CYS A C 1
ATOM 875 O O . CYS A 1 125 ? 19.950 4.164 -2.552 1.00 12.89 113 CYS A O 1
ATOM 878 N N . LYS A 1 126 ? 21.167 2.493 -1.680 1.00 11.31 114 LYS A N 1
ATOM 879 C CA . LYS A 1 126 ? 22.331 3.337 -1.430 1.00 13.01 114 LYS A CA 1
ATOM 880 C C . LYS A 1 126 ? 22.777 4.027 -2.744 1.00 13.20 114 LYS A C 1
ATOM 881 O O . LYS A 1 126 ? 23.054 5.251 -2.767 1.00 15.37 114 LYS A O 1
ATOM 887 N N . ALA A 1 127 ? 22.795 3.280 -3.838 1.00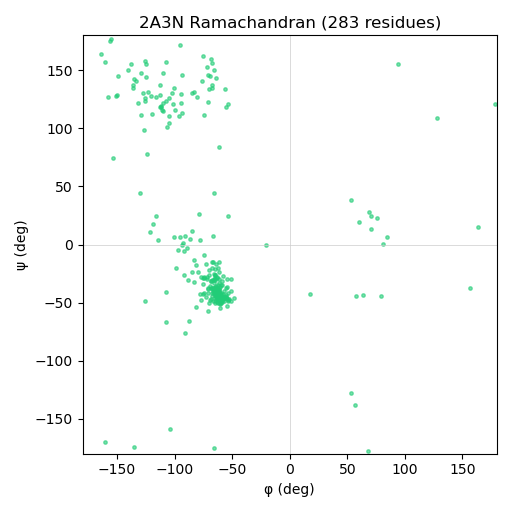 12.95 115 ALA A N 1
ATOM 888 C CA . ALA A 1 127 ? 23.230 3.857 -5.122 1.00 14.79 115 ALA A CA 1
ATOM 889 C C . ALA A 1 127 ? 22.304 4.954 -5.628 1.00 16.14 115 ALA A C 1
ATOM 890 O O . ALA A 1 127 ? 22.719 5.861 -6.396 1.00 19.21 115 ALA A O 1
ATOM 892 N N . GLN A 1 128 ? 21.043 4.898 -5.224 1.00 16.28 116 GLN A N 1
ATOM 893 C CA . GLN A 1 128 ? 20.047 5.910 -5.564 1.00 16.66 116 GLN A CA 1
ATOM 894 C C . GLN A 1 128 ? 19.871 7.018 -4.553 1.00 16.11 116 GLN A C 1
ATOM 895 O O . GLN A 1 128 ? 19.012 7.873 -4.743 1.00 19.31 116 GLN A O 1
ATOM 901 N N . GLY A 1 129 ? 20.617 6.985 -3.457 1.00 15.02 117 GLY A N 1
ATOM 902 C CA . GLY A 1 129 ? 20.461 7.985 -2.417 1.00 15.80 117 GLY A CA 1
ATOM 903 C C . GLY A 1 129 ? 19.239 7.789 -1.556 1.00 15.93 117 GLY A C 1
ATOM 904 O O . GLY A 1 129 ? 18.785 8.735 -0.927 1.00 19.02 117 GLY A O 1
ATOM 905 N N . ILE A 1 130 ? 18.718 6.565 -1.498 1.00 13.31 118 ILE A N 1
ATOM 906 C CA . ILE A 1 130 ? 17.579 6.239 -0.667 1.00 12.55 118 ILE A CA 1
ATOM 907 C C . ILE A 1 130 ? 18.105 5.686 0.666 1.00 10.41 118 ILE A C 1
ATOM 908 O O . ILE A 1 130 ? 18.920 4.743 0.690 1.00 10.66 118 ILE A O 1
ATOM 913 N N . ARG A 1 131 ? 17.600 6.244 1.758 1.00 10.60 119 ARG A N 1
ATOM 914 C CA . ARG A 1 131 ? 18.042 5.852 3.094 1.00 8.91 119 ARG A CA 1
ATOM 915 C C . ARG A 1 131 ? 17.551 4.445 3.490 1.00 8.99 119 ARG A C 1
ATOM 916 O O . ARG A 1 131 ? 16.453 4.025 3.114 1.00 10.56 119 ARG A O 1
ATOM 924 N N . VAL A 1 132 ? 18.393 3.740 4.262 1.00 8.42 120 VAL A N 1
ATOM 925 C CA . VAL A 1 132 ? 18.182 2.344 4.588 1.00 8.23 120 VAL A CA 1
ATOM 926 C C . VAL A 1 132 ? 18.466 2.130 6.083 1.00 8.09 120 VAL A C 1
ATOM 927 O O . VAL A 1 132 ? 19.457 2.641 6.623 1.00 8.05 120 VAL A O 1
ATOM 931 N N . VAL A 1 133 ? 17.599 1.350 6.720 1.00 7.21 121 VAL A N 1
ATOM 932 C CA . VAL A 1 133 ? 17.840 0.824 8.070 1.00 6.93 121 VAL A CA 1
ATOM 933 C C . VAL A 1 133 ? 18.270 -0.621 7.902 1.00 7.12 121 VAL A C 1
ATOM 934 O O . VAL A 1 133 ? 17.564 -1.396 7.246 1.00 8.41 121 VAL A O 1
ATOM 938 N N . ALA A 1 134 ? 19.370 -1.012 8.553 1.00 6.47 122 ALA A N 1
ATOM 939 C CA . ALA A 1 134 ? 19.819 -2.413 8.613 1.00 7.03 122 ALA A CA 1
ATOM 940 C C . ALA A 1 134 ? 19.679 -2.896 10.034 1.00 7.90 122 ALA A C 1
ATOM 941 O O . ALA A 1 134 ? 20.311 -2.372 10.950 1.00 8.35 122 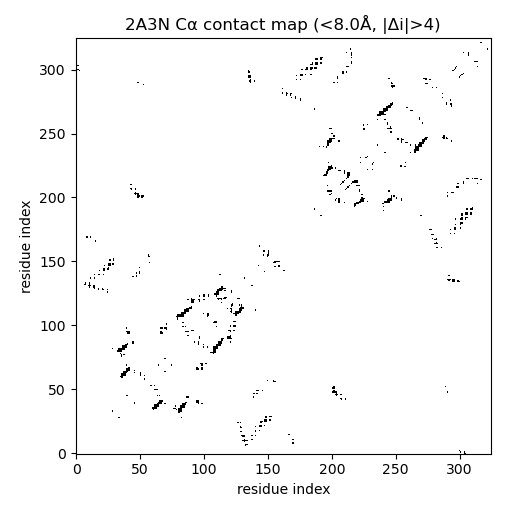ALA A O 1
ATOM 943 N N . ILE A 1 135 ? 18.835 -3.917 10.231 1.00 7.90 123 ILE A N 1
ATOM 944 C CA . ILE A 1 135 ? 18.636 -4.551 11.531 1.00 7.84 123 ILE A CA 1
ATOM 945 C C . ILE A 1 135 ? 19.394 -5.894 11.421 1.00 8.63 123 ILE A C 1
ATOM 946 O O . ILE A 1 135 ? 18.968 -6.819 10.729 1.00 8.91 123 ILE A O 1
ATOM 951 N N . THR A 1 136 ? 20.562 -5.971 12.063 1.00 8.50 124 THR A N 1
ATOM 952 C CA . THR A 1 136 ? 21.447 -7.114 11.910 1.00 10.02 124 THR A CA 1
ATOM 953 C C . THR A 1 136 ? 22.454 -7.093 13.037 1.00 9.76 124 THR A C 1
ATOM 954 O O . THR A 1 136 ? 22.612 -6.085 13.696 1.00 9.57 124 THR A O 1
ATOM 958 N N . LYS A 1 137 ? 23.124 -8.211 13.256 1.00 12.46 125 LYS A N 1
ATOM 959 C CA . LYS A 1 137 ? 24.088 -8.285 14.348 1.00 13.35 125 LYS A CA 1
ATOM 960 C C . LYS A 1 137 ? 25.248 -7.303 14.249 1.00 13.21 125 LYS A C 1
ATOM 961 O O . LYS A 1 137 ? 25.545 -6.563 15.211 1.00 18.75 125 LYS A O 1
ATOM 967 N N . ASN A 1 138 ? 25.927 -7.268 13.099 1.00 13.32 126 ASN A N 1
ATOM 968 C CA . ASN A 1 138 ? 27.225 -6.615 12.978 1.00 15.88 126 ASN A CA 1
ATOM 969 C C . ASN A 1 138 ? 27.204 -5.383 12.103 1.00 13.17 126 ASN A C 1
ATOM 970 O O . ASN A 1 138 ? 26.684 -5.401 10.984 1.00 13.58 126 ASN A O 1
ATOM 975 N N . ALA A 1 139 ? 27.879 -4.336 12.559 1.00 15.38 127 ALA A N 1
ATOM 976 C CA . ALA A 1 139 ? 27.968 -3.062 11.859 1.00 15.66 127 ALA A CA 1
ATOM 977 C C . ALA A 1 139 ? 28.814 -3.159 10.608 1.00 14.49 127 ALA A C 1
ATOM 978 O O . ALA A 1 139 ? 28.668 -2.356 9.698 1.00 15.50 127 ALA A O 1
ATOM 980 N N . ASP A 1 140 ? 29.688 -4.160 10.540 1.00 13.64 128 ASP A N 1
ATOM 981 C CA . ASP A 1 140 ? 30.558 -4.411 9.400 1.00 14.65 128 ASP A CA 1
ATOM 982 C C . ASP A 1 140 ? 30.003 -5.429 8.419 1.00 14.87 128 ASP A C 1
ATOM 983 O O . ASP A 1 140 ? 30.670 -5.792 7.468 1.00 17.27 128 ASP A O 1
ATOM 988 N N . SER A 1 141 ? 28.768 -5.860 8.619 1.00 12.59 129 SER A N 1
ATOM 989 C CA . SER A 1 141 ? 28.149 -6.742 7.638 1.00 13.11 129 SER A CA 1
ATOM 990 C C . SER A 1 141 ? 27.909 -6.006 6.331 1.00 13.13 129 SER A C 1
ATOM 991 O O . SER A 1 141 ? 27.766 -4.776 6.315 1.00 12.05 129 SER A O 1
ATOM 994 N N . PRO A 1 142 ? 27.813 -6.764 5.221 1.00 12.71 130 PRO A N 1
ATOM 995 C CA . PRO A 1 142 ? 27.457 -6.115 3.969 1.00 13.29 130 PRO A CA 1
ATOM 996 C C . PRO A 1 142 ? 26.142 -5.335 4.055 1.00 11.56 130 PRO A C 1
ATOM 997 O O . PRO A 1 142 ? 26.020 -4.252 3.487 1.00 11.39 130 PRO A O 1
ATOM 1001 N N . LEU A 1 143 ? 25.164 -5.862 4.791 1.00 10.96 131 LEU A N 1
ATOM 1002 C CA . LEU A 1 143 ? 23.884 -5.152 4.923 1.00 9.86 131 LEU A CA 1
ATOM 1003 C C . LEU A 1 143 ? 24.066 -3.797 5.630 1.00 10.60 131 LEU A C 1
ATOM 1004 O O . LEU A 1 143 ? 23.634 -2.759 5.165 1.00 10.18 131 LEU A O 1
ATOM 1009 N N . ALA A 1 144 ? 24.766 -3.813 6.770 1.00 10.34 132 ALA A N 1
ATOM 1010 C CA . ALA A 1 144 ? 24.964 -2.579 7.499 1.00 10.39 132 ALA A CA 1
ATOM 1011 C C . ALA A 1 144 ? 25.882 -1.596 6.771 1.00 10.14 132 ALA A C 1
ATOM 1012 O O . ALA A 1 144 ? 25.709 -0.371 6.874 1.00 10.72 132 ALA A O 1
ATOM 1014 N N . GLN A 1 145 ? 26.834 -2.127 6.025 1.00 11.60 133 GLN A N 1
ATOM 1015 C CA A GLN A 1 145 ? 27.733 -1.275 5.256 0.50 11.88 133 GLN A CA 1
ATOM 1016 C CA B GLN A 1 145 ? 27.722 -1.264 5.262 0.50 12.17 133 GLN A CA 1
ATOM 1017 C C . GLN A 1 145 ? 27.008 -0.486 4.156 1.00 12.14 133 GLN A C 1
ATOM 1018 O O . GLN A 1 145 ? 27.453 0.581 3.737 1.00 14.46 133 GLN A O 1
ATOM 1029 N N . ALA A 1 146 ? 25.851 -0.989 3.723 1.00 11.30 134 ALA A N 1
ATOM 1030 C CA . ALA A 1 146 ? 25.036 -0.339 2.727 1.00 10.96 134 ALA A CA 1
ATOM 1031 C C . ALA A 1 146 ? 23.974 0.567 3.324 1.00 10.49 134 ALA A C 1
ATOM 1032 O O . ALA A 1 146 ? 23.195 1.138 2.594 1.00 15.01 134 ALA A O 1
ATOM 1034 N N . ALA A 1 147 ? 23.931 0.675 4.642 1.00 10.38 135 ALA A N 1
ATOM 1035 C CA . ALA A 1 147 ? 22.814 1.325 5.332 1.00 9.24 135 ALA A CA 1
ATOM 1036 C C . ALA A 1 147 ? 23.138 2.704 5.924 1.00 9.83 135 ALA A C 1
ATOM 1037 O O . ALA A 1 147 ? 24.291 3.037 6.217 1.00 14.85 135 ALA A O 1
ATOM 1039 N N . THR A 1 148 ? 22.104 3.490 6.107 1.00 9.47 136 THR A N 1
ATOM 1040 C CA . THR A 1 148 ? 22.159 4.788 6.792 1.00 9.06 136 THR A CA 1
ATOM 1041 C C . THR A 1 148 ? 22.206 4.589 8.299 1.00 9.16 136 THR A C 1
ATOM 1042 O O . THR A 1 148 ? 22.948 5.283 9.001 1.00 10.94 136 THR A O 1
ATOM 1046 N N . TRP A 1 149 ? 21.385 3.665 8.795 1.00 8.73 137 TRP A N 1
ATOM 1047 C CA . TRP A 1 149 ? 21.291 3.354 10.211 1.00 9.04 137 TRP A CA 1
ATOM 1048 C C . TRP A 1 149 ? 21.423 1.862 10.437 1.00 7.56 137 TRP A C 1
ATOM 1049 O O . TRP A 1 149 ? 20.927 1.054 9.653 1.00 8.93 137 TRP A O 1
ATOM 1060 N N . HIS A 1 150 ? 22.003 1.523 11.588 1.00 8.57 138 HIS A N 1
ATOM 1061 C CA . HIS A 1 150 ? 22.149 0.163 12.025 1.00 9.49 138 HIS A CA 1
ATOM 1062 C C . HIS A 1 150 ? 21.560 -0.024 13.399 1.00 9.39 138 HIS A C 1
ATOM 1063 O O . HIS A 1 150 ? 21.906 0.688 14.353 1.00 11.06 138 HIS A O 1
ATOM 1070 N N . ILE A 1 151 ? 20.665 -1.000 13.502 1.00 8.35 139 ILE A N 1
ATOM 1071 C CA . ILE A 1 151 ? 20.108 -1.415 14.798 1.00 8.48 139 ILE A CA 1
ATOM 1072 C C . ILE A 1 151 ? 20.670 -2.801 15.093 1.00 8.91 139 ILE A C 1
ATOM 1073 O O . ILE A 1 151 ? 20.391 -3.753 14.357 1.00 8.83 139 ILE A O 1
ATOM 1078 N N . PRO A 1 152 ? 21.501 -2.942 16.161 1.00 7.65 140 PRO A N 1
ATOM 1079 C CA . PRO A 1 152 ? 22.064 -4.241 16.477 1.00 7.24 140 PRO A CA 1
ATOM 1080 C C . PRO A 1 152 ? 21.014 -5.243 16.896 1.00 7.50 140 PRO A C 1
ATOM 1081 O O . PRO A 1 152 ? 20.136 -4.955 17.719 1.00 9.54 140 PRO A O 1
ATOM 1093 N N . ARG A 1 154 ? 21.114 -9.003 18.238 1.00 9.26 142 ARG A N 1
ATOM 1094 C CA . ARG A 1 154 ? 22.097 -9.910 18.807 1.00 9.33 142 ARG A CA 1
ATOM 1095 C C . ARG A 1 154 ? 21.548 -11.146 19.526 1.00 10.71 142 ARG A C 1
ATOM 1096 O O . ARG A 1 154 ? 22.282 -11.819 20.278 1.00 13.12 142 ARG A O 1
ATOM 1104 N N . HIS A 1 155 ? 20.281 -11.456 19.313 1.00 10.34 143 HIS A N 1
ATOM 1105 C CA . HIS A 1 155 ? 19.768 -12.695 19.829 1.00 9.90 143 HIS A CA 1
ATOM 1106 C C . HIS A 1 155 ? 20.348 -13.924 19.134 1.00 11.25 143 HIS A C 1
ATOM 1107 O O . HIS A 1 155 ? 20.780 -13.860 17.976 1.00 12.30 143 HIS A O 1
ATOM 1114 N N . LYS A 1 156 ? 20.261 -15.059 19.817 1.00 10.92 144 LYS A N 1
ATOM 1115 C CA . LYS A 1 156 ? 20.623 -16.358 19.217 1.00 13.05 144 LYS A CA 1
ATOM 1116 C C . LYS A 1 156 ? 19.411 -16.950 18.504 1.00 13.00 144 LYS A C 1
ATOM 1117 O O . LYS A 1 156 ? 19.414 -17.064 17.277 1.00 15.98 144 LYS A O 1
ATOM 1120 N N . ASN A 1 157 ? 18.366 -17.295 19.267 1.00 12.36 145 ASN A N 1
ATOM 1121 C CA . ASN A 1 157 ? 17.132 -17.870 18.754 1.00 9.75 145 ASN A CA 1
ATOM 1122 C C . ASN A 1 157 ? 15.916 -17.042 19.183 1.00 8.97 145 ASN A C 1
ATOM 1123 O O . ASN A 1 157 ? 15.910 -16.496 20.273 1.00 11.23 145 ASN A O 1
ATOM 1128 N N . GLY A 1 158 ? 14.921 -16.945 18.291 1.00 9.33 146 GLY A N 1
ATOM 1129 C CA . GLY A 1 158 ? 13.615 -16.427 18.618 1.00 8.32 146 GLY A CA 1
ATOM 1130 C C . GLY A 1 158 ? 13.198 -15.331 17.656 1.00 9.07 146 GLY A C 1
ATOM 1131 O O . GLY A 1 158 ? 13.702 -14.196 17.717 1.00 9.09 146 GLY A O 1
ATOM 1132 N N . VAL A 1 159 ? 12.229 -15.638 16.800 1.00 7.98 147 VAL A N 1
ATOM 1133 C CA . VAL A 1 159 ? 11.727 -14.648 15.868 1.00 7.68 147 VAL A CA 1
ATOM 1134 C C . VAL A 1 159 ? 11.024 -13.502 16.611 1.00 7.42 147 VAL A C 1
ATOM 1135 O O . VAL A 1 159 ? 11.016 -12.367 16.145 1.00 7.76 147 VAL A O 1
ATOM 1139 N N . GLU A 1 160 ? 10.509 -13.760 17.823 1.00 7.49 148 GLU A N 1
ATOM 1140 C CA . GLU A 1 160 ? 9.999 -12.682 18.645 1.00 6.60 148 GLU A CA 1
ATOM 1141 C C . GLU A 1 160 ? 10.971 -11.513 18.809 1.00 7.49 148 GLU A C 1
ATOM 1142 O O . GLU A 1 160 ? 10.515 -10.390 19.022 1.00 7.79 148 GLU A O 1
ATOM 1148 N N . TYR A 1 161 ? 12.288 -11.775 18.766 1.00 7.56 149 TYR A N 1
ATOM 1149 C CA . TYR A 1 161 ? 13.239 -10.706 18.936 1.00 7.87 149 TYR A CA 1
ATOM 1150 C C . TYR A 1 161 ? 13.355 -9.822 17.694 1.00 7.44 149 TYR A C 1
ATOM 1151 O O . TYR A 1 161 ? 13.653 -8.637 17.813 1.00 8.08 149 TYR A O 1
ATOM 1160 N N . GLU A 1 162 ? 13.098 -10.397 16.522 1.00 7.13 150 GLU A N 1
ATOM 1161 C CA . GLU A 1 162 ? 12.934 -9.607 15.303 1.00 6.79 150 GLU A CA 1
ATOM 1162 C C . GLU A 1 162 ? 11.707 -8.709 15.404 1.00 7.02 150 GLU A C 1
ATOM 1163 O O . GLU A 1 162 ? 11.774 -7.507 15.133 1.00 7.81 150 GLU A O 1
ATOM 1169 N N . TYR A 1 163 ? 10.580 -9.285 15.814 1.00 6.84 151 TYR A N 1
ATOM 1170 C CA . TYR A 1 163 ? 9.418 -8.472 16.052 1.00 6.93 151 TYR A CA 1
ATOM 1171 C C . TYR A 1 163 ? 9.684 -7.318 17.018 1.00 7.20 151 TYR A C 1
ATOM 1172 O O . TYR A 1 163 ? 9.311 -6.192 16.772 1.00 7.38 151 TYR A O 1
ATOM 1189 N N . LEU A 1 165 ? 12.423 -5.656 17.880 1.00 6.73 153 LEU A N 1
ATOM 1190 C CA . LEU A 1 165 ? 13.183 -4.531 17.323 1.00 7.41 153 LEU A CA 1
ATOM 1191 C C . LEU A 1 165 ? 12.370 -3.736 16.309 1.00 7.01 153 LEU A C 1
ATOM 1192 O O . LEU A 1 165 ? 12.382 -2.510 16.301 1.00 7.85 153 LEU A O 1
ATOM 1197 N N . LEU A 1 166 ? 11.648 -4.429 15.451 1.00 6.98 154 LEU A N 1
ATOM 1198 C CA . LEU A 1 166 ? 10.756 -3.743 14.510 1.00 7.72 154 LEU A CA 1
ATOM 1199 C C . LEU A 1 166 ? 9.656 -2.965 15.223 1.00 7.18 154 LEU A C 1
ATOM 1200 O O . LEU A 1 166 ? 9.248 -1.893 14.734 1.00 7.80 154 LEU A O 1
ATOM 1205 N N . TYR A 1 167 ? 9.175 -3.478 16.341 1.00 7.01 155 TYR A N 1
ATOM 1206 C CA . TYR A 1 167 ? 8.147 -2.796 17.087 1.00 6.88 155 TYR A CA 1
ATOM 1207 C C . TYR A 1 167 ? 8.643 -1.519 17.704 1.00 6.50 155 TYR A C 1
ATOM 1208 O O . TYR A 1 167 ? 7.980 -0.501 17.608 1.00 6.95 155 TYR A O 1
ATOM 1217 N N . TRP A 1 168 ? 9.810 -1.529 18.361 1.00 6.70 156 TRP A N 1
ATOM 1218 C CA . TRP A 1 168 ? 10.300 -0.267 18.881 1.00 7.31 156 TRP A CA 1
ATOM 1219 C C . TRP A 1 168 ? 10.501 0.733 17.754 1.00 6.86 156 TRP A C 1
ATOM 1220 O O . TRP A 1 168 ? 10.114 1.910 17.870 1.00 7.98 156 TRP A O 1
ATOM 1231 N N . LEU A 1 169 ? 11.090 0.303 16.661 1.00 6.80 157 LEU A N 1
ATOM 1232 C CA . LEU A 1 169 ? 11.301 1.207 15.550 1.00 6.64 157 LEU A CA 1
ATOM 1233 C C . LEU A 1 169 ? 10.000 1.781 14.976 1.00 6.49 157 LEU A C 1
ATOM 1234 O O . LEU A 1 169 ? 9.811 3.012 14.875 1.00 7.39 157 LEU A O 1
ATOM 1239 N N . PHE A 1 170 ? 9.069 0.901 14.598 1.00 6.77 158 PHE A N 1
ATOM 1240 C CA . PHE A 1 170 ? 7.864 1.334 13.928 1.00 6.35 158 PHE A CA 1
ATOM 1241 C C . PHE A 1 170 ? 6.952 2.115 14.866 1.00 6.53 158 PHE A C 1
ATOM 1242 O O . PHE A 1 170 ? 6.441 3.187 14.492 1.00 6.52 158 PHE A O 1
ATOM 1250 N N . PHE A 1 171 ? 6.709 1.578 16.067 1.00 6.70 159 PHE A N 1
ATOM 1251 C CA . PHE A 1 171 ? 5.781 2.247 16.955 1.00 6.51 159 PHE A CA 1
ATOM 1252 C C . PHE A 1 171 ? 6.364 3.574 17.492 1.00 6.44 159 PHE A C 1
ATOM 1253 O O . PHE A 1 171 ? 5.577 4.493 17.793 1.00 7.60 159 PHE A O 1
ATOM 1261 N N . ARG A 1 172 ? 7.697 3.694 17.568 1.00 6.01 160 ARG A N 1
ATOM 1262 C CA . ARG A 1 172 ? 8.283 4.986 17.910 1.00 6.70 160 ARG A CA 1
ATOM 1263 C C . ARG A 1 172 ? 8.026 6.000 16.816 1.00 6.32 160 ARG A C 1
ATOM 1264 O O . ARG A 1 172 ? 7.671 7.176 17.106 1.00 7.06 160 ARG A O 1
ATOM 1272 N N . VAL A 1 173 ? 8.137 5.594 15.550 1.00 6.34 161 VAL A N 1
ATOM 1273 C CA . VAL A 1 173 ? 7.767 6.513 14.473 1.00 7.64 161 VAL A CA 1
ATOM 1274 C C . VAL A 1 173 ? 6.306 6.922 14.627 1.00 6.13 161 VAL A C 1
ATOM 1275 O O . VAL A 1 173 ? 5.961 8.121 14.496 1.00 7.24 161 VAL A O 1
ATOM 1279 N N . LEU A 1 174 ? 5.406 5.983 14.902 1.00 6.38 162 LEU A N 1
ATOM 1280 C CA . LEU A 1 174 ? 4.019 6.346 15.059 1.00 7.53 162 LEU A CA 1
ATOM 1281 C C . LEU A 1 174 ? 3.774 7.285 16.245 1.00 7.43 162 LEU A C 1
ATOM 1282 O O . LEU A 1 174 ? 2.952 8.196 16.156 1.00 7.74 162 LEU A O 1
ATOM 1287 N N . SER A 1 175 ? 4.493 7.057 17.345 1.00 6.67 163 SER A N 1
ATOM 1288 C CA . SER A 1 175 ? 4.371 7.954 18.491 1.00 7.93 163 SER A CA 1
ATOM 1289 C C . SER A 1 175 ? 4.743 9.380 18.083 1.00 6.92 163 SER A C 1
ATOM 1290 O O . SER A 1 175 ? 4.047 10.348 18.394 1.00 8.58 163 SER A O 1
ATOM 1293 N N . ARG A 1 176 ? 5.887 9.505 17.425 1.00 6.23 164 ARG A N 1
ATOM 1294 C CA . ARG A 1 176 ? 6.364 10.824 16.977 1.00 7.22 164 ARG A CA 1
ATOM 1295 C C . ARG A 1 176 ? 5.367 11.448 16.001 1.00 7.28 164 ARG A C 1
ATOM 1296 O O . ARG A 1 176 ? 5.192 12.662 15.957 1.00 8.28 164 ARG A O 1
ATOM 1304 N N . ASN A 1 177 ? 4.685 10.625 15.206 1.00 8.32 165 ASN A N 1
ATOM 1305 C CA . ASN A 1 177 ? 3.720 11.108 14.246 1.00 9.19 165 ASN A CA 1
ATOM 1306 C C . ASN A 1 177 ? 2.337 11.333 14.847 1.00 8.17 165 ASN A C 1
ATOM 1307 O O . ASN A 1 177 ? 1.397 11.571 14.105 1.00 9.42 165 ASN A O 1
ATOM 1312 N N . ASN A 1 178 ? 2.215 11.306 16.179 1.00 8.31 166 ASN A N 1
ATOM 1313 C CA . ASN A 1 178 ? 0.967 11.603 16.858 1.00 8.30 166 ASN A CA 1
ATOM 1314 C C . ASN A 1 178 ? -0.110 10.552 16.643 1.00 9.60 166 ASN A C 1
ATOM 1315 O O . ASN A 1 178 ? -1.314 10.847 16.743 1.00 11.29 166 ASN A O 1
ATOM 1320 N N . GLU A 1 179 ? 0.317 9.313 16.417 1.00 9.41 167 GLU A N 1
ATOM 1321 C CA . GLU A 1 179 ? -0.577 8.195 16.148 1.00 10.10 167 GLU A CA 1
ATOM 1322 C C . GLU A 1 179 ? -0.451 7.035 17.121 1.00 11.44 167 GLU A C 1
ATOM 1323 O O . GLU A 1 179 ? -1.053 5.978 16.891 1.00 12.92 167 GLU A O 1
ATOM 1329 N N . PHE A 1 180 ? 0.276 7.203 18.229 1.00 11.05 168 PHE A N 1
ATOM 1330 C CA . PHE A 1 180 ? 0.399 6.110 19.189 1.00 11.97 168 PHE A CA 1
ATOM 1331 C C . PHE A 1 180 ? 0.659 6.657 20.582 1.00 11.20 168 PHE A C 1
ATOM 1332 O O . PHE A 1 180 ? 1.775 6.625 21.089 1.00 11.53 168 PHE A O 1
ATOM 1340 N N . ALA A 1 181 ? -0.395 7.206 21.160 1.00 12.57 169 ALA A N 1
ATOM 1341 C CA . ALA A 1 181 ? -0.318 7.878 22.449 1.00 13.51 169 ALA A CA 1
ATOM 1342 C C . ALA A 1 181 ? 0.129 6.964 23.569 1.00 13.36 169 ALA A C 1
ATOM 1343 O O . ALA A 1 181 ? 0.712 7.433 24.532 1.00 13.75 169 ALA A O 1
ATOM 1345 N N . SER A 1 182 ? -0.066 5.649 23.409 1.00 12.26 170 SER A N 1
ATOM 1346 C CA A SER A 1 182 ? 0.321 4.694 24.457 0.50 12.32 170 SER A CA 1
ATOM 1347 C CA B SER A 1 182 ? 0.286 4.670 24.420 0.50 13.28 170 SER A CA 1
ATOM 1348 C C . SER A 1 182 ? 1.757 4.203 24.367 1.00 11.59 170 SER A C 1
ATOM 1349 O O . SER A 1 182 ? 2.128 3.243 25.061 1.00 10.93 170 SER A O 1
ATOM 1354 N N . TYR A 1 183 ? 2.591 4.857 23.544 1.00 10.41 171 TYR A N 1
ATOM 1355 C CA . TYR A 1 183 ? 3.932 4.373 23.274 1.00 9.64 171 TYR A CA 1
ATOM 1356 C C . TYR A 1 183 ? 4.755 4.114 24.513 1.00 9.09 171 TYR A C 1
ATOM 1357 O O . TYR A 1 183 ? 5.409 3.084 24.627 1.00 9.80 171 TYR A O 1
ATOM 1366 N N . ASP A 1 184 ? 4.782 5.059 25.438 1.00 9.70 172 ASP A N 1
ATOM 1367 C CA . ASP A 1 184 ? 5.712 4.897 26.554 1.00 9.61 172 ASP A CA 1
ATOM 1368 C C . ASP A 1 184 ? 5.417 3.631 27.357 1.00 10.20 172 ASP A C 1
ATOM 1369 O O . ASP A 1 184 ? 6.334 2.906 27.759 1.00 10.00 172 ASP A O 1
ATOM 1374 N N . ARG A 1 185 ? 4.151 3.390 27.591 1.00 9.22 173 ARG A N 1
ATOM 1375 C CA A ARG A 1 185 ? 3.734 2.152 28.264 0.50 7.81 173 ARG A CA 1
ATOM 1376 C CA B ARG A 1 185 ? 3.698 2.161 28.252 0.50 8.87 173 ARG A CA 1
ATOM 1377 C C . ARG A 1 185 ? 4.033 0.920 27.408 1.00 8.35 173 ARG A C 1
ATOM 1378 O O . ARG A 1 185 ? 4.561 -0.043 27.886 1.00 10.17 173 ARG A O 1
ATOM 1393 N N . PHE A 1 186 ? 3.692 0.980 26.105 1.00 8.83 174 PHE A N 1
ATOM 1394 C CA . PHE A 1 186 ? 3.957 -0.143 25.217 1.00 9.09 174 PHE A CA 1
ATOM 1395 C C . PHE A 1 186 ? 5.418 -0.512 25.205 1.00 8.01 174 PHE A C 1
ATOM 1396 O O . PHE A 1 186 ? 5.787 -1.667 25.316 1.00 8.64 174 PHE A O 1
ATOM 1404 N N . ALA A 1 187 ? 6.267 0.481 25.033 1.00 9.39 175 ALA A N 1
ATOM 1405 C CA . ALA A 1 187 ? 7.680 0.248 24.804 1.00 7.75 175 ALA A CA 1
ATOM 1406 C C . ALA A 1 187 ? 8.400 -0.310 26.034 1.00 8.52 175 ALA A C 1
ATOM 1407 O O . ALA A 1 187 ? 9.318 -1.115 25.903 1.00 8.81 175 ALA A O 1
ATOM 1409 N N . SER A 1 188 ? 7.971 0.160 27.210 1.00 8.86 176 SER A N 1
ATOM 1410 C CA A SER A 1 188 ? 8.510 -0.379 28.453 0.34 7.87 176 SER A CA 1
ATOM 1411 C CA B SER A 1 188 ? 8.477 -0.381 28.471 0.33 9.74 176 SER A CA 1
ATOM 1412 C CA C SER A 1 188 ? 8.466 -0.365 28.489 0.33 8.97 176 SER A CA 1
ATOM 1413 C C . SER A 1 188 ? 7.951 -1.793 28.734 1.00 8.64 176 SER A C 1
ATOM 1414 O O . SER A 1 188 ? 8.694 -2.691 29.139 1.00 9.94 176 SER A O 1
ATOM 1421 N N . GLN A 1 189 ? 6.659 -1.988 28.497 1.00 8.55 177 GLN A N 1
ATOM 1422 C CA . GLN A 1 189 ? 6.042 -3.301 28.713 1.00 8.21 177 GLN A CA 1
ATOM 1423 C C . GLN A 1 189 ? 6.596 -4.337 27.766 1.00 9.36 177 GLN A C 1
ATOM 1424 O O . GLN A 1 189 ? 6.675 -5.521 28.089 1.00 9.36 177 GLN A O 1
ATOM 1430 N N . LEU A 1 190 ? 7.004 -3.903 26.569 1.00 7.88 178 LEU A N 1
ATOM 1431 C CA . LEU A 1 190 ? 7.624 -4.836 25.631 1.00 8.76 178 LEU A CA 1
ATOM 1432 C C . LEU A 1 190 ? 8.868 -5.498 26.247 1.00 8.51 178 LEU A C 1
ATOM 1433 O O . LEU A 1 190 ? 9.191 -6.632 25.909 1.00 9.57 178 LEU A O 1
ATOM 1438 N N . GLU A 1 191 ? 9.538 -4.821 27.197 1.00 8.81 179 GLU A N 1
ATOM 1439 C CA . GLU A 1 191 ? 10.686 -5.407 27.823 1.00 9.11 179 GLU A CA 1
ATOM 1440 C C . GLU A 1 191 ? 10.342 -6.601 28.695 1.00 9.25 179 GLU A C 1
ATOM 1441 O O . GLU A 1 191 ? 11.236 -7.382 29.004 1.00 11.52 179 GLU A O 1
ATOM 1447 N N . ILE A 1 192 ? 9.089 -6.716 29.112 1.00 9.35 180 ILE A N 1
ATOM 1448 C CA A ILE A 1 192 ? 8.767 -7.878 29.941 0.50 10.22 180 ILE A CA 1
ATOM 1449 C CA B ILE A 1 192 ? 8.585 -7.807 29.964 0.50 9.44 180 ILE A CA 1
ATOM 1450 C C . ILE A 1 192 ? 8.097 -8.969 29.105 1.00 9.06 180 ILE A C 1
ATOM 1451 O O . ILE A 1 192 ? 7.703 -10.016 29.611 1.00 10.32 180 ILE A O 1
ATOM 1460 N N . LEU A 1 193 ? 8.042 -8.768 27.782 1.00 8.73 181 LEU A N 1
ATOM 1461 C CA . LEU A 1 193 ? 7.550 -9.845 26.940 1.00 8.94 181 LEU A CA 1
ATOM 1462 C C . LEU A 1 193 ? 8.351 -11.146 27.036 1.00 9.26 181 LEU A C 1
ATOM 1463 O O . LEU A 1 193 ? 7.776 -12.207 27.211 1.00 8.89 181 LEU A O 1
ATOM 1468 N N . PRO A 1 194 ? 9.686 -11.106 26.951 1.00 8.60 182 PRO A N 1
ATOM 1469 C CA . PRO A 1 194 ? 10.425 -12.363 27.007 1.00 8.37 182 PRO A CA 1
ATOM 1470 C C . PRO A 1 194 ? 10.174 -13.179 28.240 1.00 8.69 182 PRO A C 1
ATOM 1471 O O . PRO A 1 194 ? 10.083 -14.432 28.147 1.00 9.49 182 PRO A O 1
ATOM 1475 N N . ALA A 1 195 ? 10.078 -12.545 29.399 1.00 9.64 183 ALA A N 1
ATOM 1476 C CA . ALA A 1 195 ? 9.783 -13.303 30.619 1.00 10.32 183 ALA A CA 1
ATOM 1477 C C . ALA A 1 195 ? 8.427 -14.002 30.530 1.00 10.28 183 ALA A C 1
ATOM 1478 O O . ALA A 1 195 ? 8.274 -15.168 30.971 1.00 12.01 183 ALA A O 1
ATOM 1480 N N . ASN A 1 196 ? 7.453 -13.351 29.910 1.00 10.11 184 ASN A N 1
ATOM 1481 C CA . ASN A 1 196 ? 6.150 -13.980 29.693 1.00 9.54 184 ASN A CA 1
ATOM 1482 C C . ASN A 1 196 ? 6.230 -15.097 28.641 1.00 8.27 184 ASN A C 1
ATOM 1483 O O . ASN A 1 196 ? 5.519 -16.115 28.745 1.00 9.28 184 ASN A O 1
ATOM 1488 N N . LEU A 1 197 ? 7.031 -14.892 27.607 1.00 8.84 185 LEU A N 1
ATOM 1489 C CA . LEU A 1 197 ? 7.197 -15.923 26.594 1.00 8.62 185 LEU A CA 1
ATOM 1490 C C . LEU A 1 197 ? 7.855 -17.185 27.158 1.00 8.59 185 LEU A C 1
ATOM 1491 O O . LEU A 1 197 ? 7.491 -18.305 26.797 1.00 8.17 185 LEU A O 1
ATOM 1496 N N . LEU A 1 198 ? 8.788 -17.023 28.080 1.00 9.46 186 LEU A N 1
ATOM 1497 C CA . LEU A 1 198 ? 9.410 -18.178 28.711 1.00 9.76 186 LEU A CA 1
ATOM 1498 C C . LEU A 1 198 ? 8.365 -18.988 29.459 1.00 9.44 186 LEU A C 1
ATOM 1499 O O . LEU A 1 198 ? 8.314 -20.223 29.368 1.00 10.14 186 LEU A O 1
ATOM 1504 N N . LYS A 1 199 ? 7.462 -18.319 30.172 1.00 9.68 187 LYS A N 1
ATOM 1505 C CA . LYS A 1 199 ? 6.385 -19.003 30.862 1.00 10.79 187 LYS A CA 1
ATOM 1506 C C . LYS A 1 199 ? 5.441 -19.692 29.881 1.00 9.61 187 LYS A C 1
ATOM 1507 O O . LYS A 1 199 ? 4.976 -20.833 30.111 1.00 10.50 187 LYS A O 1
ATOM 1511 N N . ALA A 1 200 ? 5.161 -19.049 28.759 1.00 8.81 188 ALA A N 1
ATOM 1512 C CA . ALA A 1 200 ? 4.271 -19.632 27.730 1.00 8.36 188 ALA A CA 1
ATOM 1513 C C . ALA A 1 200 ? 4.904 -20.929 27.183 1.00 8.45 188 ALA A C 1
ATOM 1514 O O . ALA A 1 200 ? 4.208 -21.939 26.951 1.00 8.75 188 ALA A O 1
ATOM 1516 N N . LYS A 1 201 ? 6.214 -20.904 26.915 1.00 7.81 189 LYS A N 1
ATOM 1517 C CA . LYS A 1 201 ? 6.952 -22.098 26.444 1.00 7.46 189 LYS A CA 1
ATOM 1518 C C . LYS A 1 201 ? 6.728 -23.260 27.395 1.00 8.17 189 LYS A C 1
ATOM 1519 O O . LYS A 1 201 ? 6.500 -24.389 26.971 1.00 9.21 189 LYS A O 1
ATOM 1525 N N . GLN A 1 202 ? 6.853 -22.985 28.699 1.00 9.65 190 GLN A N 1
ATOM 1526 C CA . GLN A 1 202 ? 6.711 -24.033 29.709 1.00 10.10 190 GLN A CA 1
ATOM 1527 C C . GLN A 1 202 ? 5.305 -24.596 29.753 1.00 8.29 190 GLN A C 1
ATOM 1528 O O . GLN A 1 202 ? 5.116 -25.825 29.879 1.00 11.64 190 GLN A O 1
ATOM 1534 N N . LYS A 1 203 ? 4.306 -23.721 29.628 1.00 8.61 191 LYS A N 1
ATOM 1535 C CA A LYS A 1 203 ? 2.906 -24.126 29.622 0.50 9.31 191 LYS A CA 1
ATOM 1536 C CA B LYS A 1 203 ? 2.916 -24.133 29.627 0.50 9.44 191 LYS A CA 1
ATOM 1537 C C . LYS A 1 203 ? 2.601 -24.994 28.401 1.00 10.33 191 LYS A C 1
ATOM 1538 O O . LYS A 1 203 ? 1.909 -26.001 28.515 1.00 11.23 191 LYS A O 1
ATOM 1549 N N . PHE A 1 204 ? 3.110 -24.597 27.240 1.00 8.84 192 PHE A N 1
ATOM 1550 C CA . PHE A 1 204 ? 2.811 -25.283 25.969 1.00 8.07 192 PHE A CA 1
ATOM 1551 C C . PHE A 1 204 ? 3.620 -26.558 25.735 1.00 8.03 192 PHE A C 1
ATOM 1552 O O . PHE A 1 204 ? 3.209 -27.397 24.938 1.00 9.22 192 PHE A O 1
ATOM 1560 N N . ASP A 1 205 ? 4.787 -26.689 26.358 1.00 8.45 193 ASP A N 1
ATOM 1561 C CA . ASP A 1 205 ? 5.694 -27.759 26.000 1.00 8.98 193 ASP A CA 1
ATOM 1562 C C . ASP A 1 205 ? 5.004 -29.134 25.933 1.00 9.66 193 ASP A C 1
ATOM 1563 O O . ASP A 1 205 ? 5.229 -29.873 24.979 1.00 9.50 193 ASP A O 1
ATOM 1568 N N . PRO A 1 206 ? 4.173 -29.481 26.928 1.00 10.02 194 PRO A N 1
ATOM 1569 C CA . PRO A 1 206 ? 3.497 -30.790 26.802 1.00 10.04 194 PRO A CA 1
ATOM 1570 C C . PRO A 1 206 ? 2.577 -30.939 25.591 1.00 8.59 194 PRO A C 1
ATOM 1571 O O . PRO A 1 206 ? 2.507 -32.012 24.970 1.00 9.79 194 PRO A O 1
ATOM 1575 N N . GLN A 1 207 ? 1.859 -29.880 25.273 1.00 8.75 195 GLN A N 1
ATOM 1576 C CA . GLN A 1 207 ? 1.002 -29.880 24.090 1.00 9.25 195 GLN A CA 1
ATOM 1577 C C . GLN A 1 207 ? 1.816 -29.933 22.820 1.00 9.09 195 GLN A C 1
ATOM 1578 O O . GLN A 1 207 ? 1.435 -30.616 21.855 1.00 8.17 195 GLN A O 1
ATOM 1584 N N . ALA A 1 208 ? 2.943 -29.242 22.793 1.00 8.44 196 ALA A N 1
ATOM 1585 C CA . ALA A 1 208 ? 3.859 -29.343 21.654 1.00 7.77 196 ALA A CA 1
ATOM 1586 C C . ALA A 1 208 ? 4.235 -30.808 21.415 1.00 7.44 196 ALA A C 1
ATOM 1587 O O . ALA A 1 208 ? 4.234 -31.287 20.296 1.00 7.88 196 ALA A O 1
ATOM 1589 N N . ASP A 1 209 ? 4.549 -31.515 22.503 1.00 7.23 197 ASP A N 1
ATOM 1590 C CA . ASP A 1 209 ? 4.902 -32.923 22.370 1.00 6.57 197 ASP A CA 1
ATOM 1591 C C . ASP A 1 209 ? 3.722 -33.755 21.828 1.00 7.01 197 ASP A C 1
ATOM 1592 O O . ASP A 1 209 ? 3.910 -34.596 20.952 1.00 7.89 197 ASP A O 1
ATOM 1597 N N . ALA A 1 210 ? 2.532 -33.501 22.361 1.00 7.07 198 ALA A N 1
ATOM 1598 C CA . ALA A 1 210 ? 1.331 -34.222 21.903 1.00 7.23 198 ALA A CA 1
ATOM 1599 C C . ALA A 1 210 ? 1.016 -33.990 20.421 1.00 8.42 198 ALA A C 1
ATOM 1600 O O . ALA A 1 210 ? 0.670 -34.926 19.692 1.00 8.44 198 ALA A O 1
ATOM 1602 N N . ILE A 1 211 ? 1.091 -32.726 19.985 1.00 7.61 199 ILE A N 1
ATOM 1603 C CA . ILE A 1 211 ? 0.873 -32.393 18.586 1.00 7.22 199 ILE A CA 1
ATOM 1604 C C . ILE A 1 211 ? 1.895 -33.101 17.705 1.00 7.97 199 ILE A C 1
ATOM 1605 O O . ILE A 1 211 ? 1.568 -33.721 16.682 1.00 8.24 199 ILE A O 1
ATOM 1610 N N . ALA A 1 212 ? 3.165 -32.980 18.049 1.00 7.69 200 ALA A N 1
ATOM 1611 C CA . ALA A 1 212 ? 4.212 -33.606 17.232 1.00 7.54 200 ALA A CA 1
ATOM 1612 C C . ALA A 1 212 ? 4.088 -35.129 17.223 1.00 7.16 200 ALA A C 1
ATOM 1613 O O . ALA A 1 212 ? 4.262 -35.774 16.196 1.00 8.07 200 ALA A O 1
ATOM 1615 N N . SER A 1 213 ? 3.777 -35.742 18.371 1.00 8.21 201 SER A N 1
ATOM 1616 C CA . SER A 1 213 ? 3.611 -37.190 18.408 1.00 8.24 201 SER A CA 1
ATOM 1617 C C . SER A 1 213 ? 2.511 -37.612 17.442 1.00 8.61 201 SER A C 1
ATOM 1618 O O . SER A 1 213 ? 2.669 -38.593 16.732 1.00 10.06 201 SER A O 1
ATOM 1621 N N . ARG A 1 214 ? 1.401 -36.891 17.433 1.00 8.48 202 ARG A N 1
ATOM 1622 C CA . ARG A 1 214 ? 0.265 -37.258 16.599 1.00 8.65 202 ARG A CA 1
ATOM 1623 C C . ARG A 1 214 ? 0.490 -37.033 15.111 1.00 8.70 202 ARG A C 1
ATOM 1624 O O . ARG A 1 214 ? 0.068 -37.872 14.281 1.00 10.16 202 ARG A O 1
ATOM 1632 N N . TYR A 1 215 ? 1.172 -35.932 14.772 1.00 7.86 203 TYR A N 1
ATOM 1633 C CA . TYR A 1 215 ? 1.215 -35.472 13.360 1.00 7.32 203 TYR A CA 1
ATOM 1634 C C . TYR A 1 215 ? 2.567 -35.521 12.667 1.00 7.35 203 TYR A C 1
ATOM 1635 O O . TYR A 1 215 ? 2.685 -35.130 11.523 1.00 8.76 203 TYR A O 1
ATOM 1644 N N . HIS A 1 216 ? 3.613 -36.036 13.315 1.00 8.64 204 HIS A N 1
ATOM 1645 C CA . HIS A 1 216 ? 4.930 -35.949 12.708 1.00 9.84 204 HIS A CA 1
ATOM 1646 C C . HIS A 1 216 ? 4.993 -36.771 11.404 1.00 10.52 204 HIS A C 1
ATOM 1647 O O . HIS A 1 216 ? 5.816 -36.433 10.545 1.00 12.35 204 HIS A O 1
ATOM 1654 N N . ASN A 1 217 ? 4.166 -37.811 11.255 1.00 9.22 205 ASN A N 1
ATOM 1655 C CA A ASN A 1 217 ? 4.223 -38.596 10.020 0.50 9.45 205 ASN A CA 1
ATOM 1656 C CA B ASN A 1 217 ? 4.156 -38.714 10.096 0.50 11.01 205 ASN A CA 1
ATOM 1657 C C . ASN A 1 217 ? 3.099 -38.262 9.067 1.00 11.57 205 ASN A C 1
ATOM 1658 O O . ASN A 1 217 ? 2.860 -38.972 8.123 1.00 13.34 205 ASN A O 1
ATOM 1667 N N . SER A 1 218 ? 2.433 -37.118 9.288 1.00 10.08 206 SER A N 1
ATOM 1668 C CA A SER A 1 218 ? 1.345 -36.721 8.403 0.34 8.87 206 SER A CA 1
ATOM 1669 C CA B SER A 1 218 ? 1.356 -36.696 8.394 0.33 10.87 206 SER A CA 1
ATOM 1670 C CA C SER A 1 218 ? 1.355 -36.696 8.393 0.33 9.20 206 SER A CA 1
ATOM 1671 C C . SER A 1 218 ? 1.877 -36.369 7.015 1.00 9.83 206 SER A C 1
ATOM 1672 O O . SER A 1 218 ? 2.870 -35.670 6.868 1.00 12.13 206 SER A O 1
ATOM 1679 N N . ASP A 1 219 ? 1.172 -36.832 5.987 1.00 9.30 207 ASP A N 1
ATOM 1680 C CA A ASP A 1 219 ? 1.522 -36.574 4.604 0.50 10.11 207 ASP A CA 1
ATOM 1681 C CA B ASP A 1 219 ? 1.664 -36.511 4.666 0.50 10.80 207 ASP A CA 1
ATOM 1682 C C . ASP A 1 219 ? 1.187 -35.144 4.192 1.00 10.10 207 ASP A C 1
ATOM 1683 O O . ASP A 1 219 ? 1.688 -34.648 3.184 1.00 13.14 207 ASP A O 1
ATOM 1692 N N . TYR A 1 220 ? 0.250 -34.533 4.922 1.00 8.37 208 TYR A N 1
ATOM 1693 C CA . TYR A 1 220 ? -0.311 -33.245 4.515 1.00 6.72 208 TYR A CA 1
ATOM 1694 C C . TYR A 1 220 ? -0.949 -32.586 5.715 1.00 7.69 208 TYR A C 1
ATOM 1695 O O . TYR A 1 220 ? -1.713 -33.230 6.458 1.00 10.46 208 TYR A O 1
ATOM 1720 N N . TRP A 1 223 ? -2.604 -25.363 7.354 1.00 5.57 211 TRP A N 1
ATOM 1721 C CA . TRP A 1 223 ? -2.208 -24.342 8.329 1.00 5.89 211 TRP A CA 1
ATOM 1722 C C . TRP A 1 223 ? -2.935 -23.070 8.020 1.00 6.84 211 TRP A C 1
ATOM 1723 O O . TRP A 1 223 ? -2.829 -22.555 6.930 1.00 7.21 211 TRP A O 1
ATOM 1734 N N . VAL A 1 224 ? -3.706 -22.602 8.994 1.00 6.10 212 VAL A N 1
ATOM 1735 C CA . VAL A 1 224 ? -4.672 -21.538 8.751 1.00 5.90 212 VAL A CA 1
ATOM 1736 C C . VAL A 1 224 ? -4.497 -20.431 9.783 1.00 5.71 212 VAL A C 1
ATOM 1737 O O . VAL A 1 224 ? -4.396 -20.696 10.981 1.00 6.94 212 VAL A O 1
ATOM 1741 N N A GLY A 1 225 ? -4.466 -19.190 9.302 0.50 5.48 213 GLY A N 1
ATOM 1742 N N B GLY A 1 225 ? -4.497 -19.185 9.318 0.50 5.58 213 GLY A N 1
ATOM 1743 C CA A GLY A 1 225 ? -4.510 -18.008 10.153 0.50 7.24 213 GLY A CA 1
ATOM 1744 C CA B GLY A 1 225 ? -4.493 -18.014 10.190 0.50 7.54 213 GLY A CA 1
ATOM 1745 C C A GLY A 1 225 ? -4.620 -16.767 9.286 0.50 6.48 213 GLY A C 1
ATOM 1746 C C B GLY A 1 225 ? -4.325 -16.795 9.309 0.50 7.33 213 GLY A C 1
ATOM 1747 O O A GLY A 1 225 ? -4.824 -16.846 8.094 0.50 4.91 213 GLY A O 1
ATOM 1748 O O B GLY A 1 225 ? -3.976 -16.942 8.135 0.50 7.76 213 GLY A O 1
ATOM 1749 N N . GLY A 1 226 ? -4.505 -15.591 9.853 1.00 7.47 214 GLY A N 1
ATOM 1750 C CA . GLY A 1 226 ? -4.562 -14.416 9.014 1.00 9.09 214 GLY A CA 1
ATOM 1751 C C . GLY A 1 226 ? -4.359 -13.111 9.687 1.00 8.41 214 GLY A C 1
ATOM 1752 O O . GLY A 1 226 ? -4.191 -13.023 10.892 1.00 7.89 214 GLY A O 1
ATOM 1753 N N . ALA A 1 227 ? -4.423 -12.068 8.875 1.00 8.00 215 ALA A N 1
ATOM 1754 C CA . ALA A 1 227 ? -4.181 -10.688 9.256 1.00 8.14 215 ALA A CA 1
ATOM 1755 C C . ALA A 1 227 ? -2.822 -10.618 9.941 1.00 7.49 215 ALA A C 1
ATOM 1756 O O . ALA A 1 227 ? -1.821 -11.089 9.362 1.00 7.40 215 ALA A O 1
ATOM 1758 N N . GLU A 1 228 ? -2.746 -10.043 11.144 1.00 7.72 216 GLU A N 1
ATOM 1759 C CA . GLU A 1 228 ? -1.474 -9.893 11.806 1.00 7.63 216 GLU A CA 1
ATOM 1760 C C . GLU A 1 228 ? -0.831 -11.222 12.204 1.00 7.03 216 GLU A C 1
ATOM 1761 O O . GLU A 1 228 ? 0.360 -11.186 12.532 1.00 8.89 216 GLU A O 1
ATOM 1780 N N . TRP A 1 230 ? -0.819 -13.813 9.932 1.00 6.93 218 TRP A N 1
ATOM 1781 C CA . TRP A 1 230 ? -0.444 -14.507 8.710 1.00 7.40 218 TRP A CA 1
ATOM 1782 C C . TRP A 1 230 ? 1.046 -14.821 8.658 1.00 7.31 218 TRP A C 1
ATOM 1783 O O . TRP A 1 230 ? 1.434 -15.943 8.300 1.00 7.95 218 TRP A O 1
ATOM 1794 N N . GLY A 1 231 ? 1.882 -13.866 9.033 1.00 7.21 219 GLY A N 1
ATOM 1795 C CA . GLY A 1 231 ? 3.295 -14.094 9.050 1.00 6.67 219 GLY A CA 1
ATOM 1796 C C . GLY A 1 231 ? 3.680 -15.330 9.867 1.00 8.22 219 GLY A C 1
ATOM 1797 O O . GLY A 1 231 ? 4.591 -16.082 9.504 1.00 8.26 219 GLY A O 1
ATOM 1798 N N . GLU A 1 232 ? 3.049 -15.521 11.020 1.00 7.74 220 GLU A N 1
ATOM 1799 C CA . GLU A 1 232 ? 3.289 -16.720 11.819 1.00 6.46 220 GLU A CA 1
ATOM 1800 C C . GLU A 1 232 ? 3.006 -18.018 11.102 1.00 7.02 220 GLU A C 1
ATOM 1801 O O . GLU A 1 232 ? 3.797 -18.964 11.133 1.00 7.50 220 GLU A O 1
ATOM 1807 N N . VAL A 1 233 ? 1.878 -18.044 10.416 1.00 6.17 221 VAL A N 1
ATOM 1808 C CA . VAL A 1 233 ? 1.525 -19.210 9.651 1.00 7.05 221 VAL A CA 1
ATOM 1809 C C . VAL A 1 233 ? 2.480 -19.410 8.469 1.00 6.68 221 VAL A C 1
ATOM 1810 O O . VAL A 1 233 ? 2.910 -20.543 8.212 1.00 8.04 221 VAL A O 1
ATOM 1814 N N . TYR A 1 234 ? 2.771 -18.300 7.784 1.00 6.50 222 TYR A N 1
ATOM 1815 C CA . TYR A 1 234 ? 3.620 -18.289 6.624 1.00 7.20 222 TYR A CA 1
ATOM 1816 C C . TYR A 1 234 ? 5.018 -18.841 6.971 1.00 8.28 222 TYR A C 1
ATOM 1817 O O . TYR A 1 234 ? 5.564 -19.727 6.295 1.00 8.81 222 TYR A O 1
ATOM 1826 N N . LEU A 1 235 ? 5.577 -18.342 8.069 1.00 6.73 223 LEU A N 1
ATOM 1827 C CA . LEU A 1 235 ? 6.922 -18.740 8.488 1.00 7.14 223 LEU A CA 1
ATOM 1828 C C . LEU A 1 235 ? 6.937 -20.154 8.970 1.00 6.64 223 LEU A C 1
ATOM 1829 O O . LEU A 1 235 ? 7.802 -20.946 8.557 1.00 7.52 223 LEU A O 1
ATOM 1834 N N . PHE A 1 236 ? 6.034 -20.519 9.876 1.00 6.64 224 PHE A N 1
ATOM 1835 C CA . PHE A 1 236 ? 6.114 -21.871 10.447 1.00 7.11 224 PHE A CA 1
ATOM 1836 C C . PHE A 1 236 ? 5.940 -22.931 9.381 1.00 7.60 224 PHE A C 1
ATOM 1837 O O . PHE A 1 236 ? 6.674 -23.937 9.358 1.00 7.48 224 PHE A O 1
ATOM 1845 N N A SER A 1 237 ? 4.962 -22.727 8.506 0.50 6.66 225 SER A N 1
ATOM 1846 N N B SER A 1 237 ? 4.954 -22.738 8.516 0.50 7.42 225 SER A N 1
ATOM 1847 C CA A SER A 1 237 ? 4.691 -23.704 7.454 0.50 5.83 225 SER A CA 1
ATOM 1848 C CA B SER A 1 237 ? 4.713 -23.688 7.436 0.50 7.88 225 SER A CA 1
ATOM 1849 C C A SER A 1 237 ? 5.877 -23.871 6.495 0.50 6.62 225 SER A C 1
ATOM 1850 C C B SER A 1 237 ? 5.950 -23.862 6.562 0.50 6.97 225 SER A C 1
ATOM 1851 O O A SER A 1 237 ? 6.275 -24.978 6.222 0.50 7.50 225 SER A O 1
ATOM 1852 O O B SER A 1 237 ? 6.475 -24.945 6.440 0.50 8.15 225 SER A O 1
ATOM 1865 N N . CYS A 1 239 ? 9.149 -22.180 6.496 1.00 7.22 227 CYS A N 1
ATOM 1866 C CA . CYS A 1 239 ? 10.520 -22.044 6.936 1.00 8.48 227 CYS A CA 1
ATOM 1867 C C . CYS A 1 239 ? 10.885 -23.074 7.963 1.00 7.98 227 CYS A C 1
ATOM 1868 O O . CYS A 1 239 ? 12.107 -23.352 8.124 1.00 10.66 227 CYS A O 1
ATOM 1871 N N . ILE A 1 240 ? 9.900 -23.651 8.665 1.00 8.87 228 ILE A N 1
ATOM 1872 C CA . ILE A 1 240 ? 10.169 -24.719 9.629 1.00 9.32 228 ILE A CA 1
ATOM 1873 C C . ILE A 1 240 ? 9.683 -26.073 9.062 1.00 8.36 228 ILE A C 1
ATOM 1874 O O . ILE A 1 240 ? 10.480 -26.969 8.818 1.00 8.75 228 ILE A O 1
ATOM 1879 N N . LEU A 1 241 ? 8.378 -26.243 8.889 1.00 7.61 229 LEU A N 1
ATOM 1880 C CA . LEU A 1 241 ? 7.894 -27.550 8.510 1.00 6.86 229 LEU A CA 1
ATOM 1881 C C . LEU A 1 241 ? 8.424 -28.019 7.145 1.00 6.64 229 LEU A C 1
ATOM 1882 O O . LEU A 1 241 ? 8.860 -29.163 7.016 1.00 7.61 229 LEU A O 1
ATOM 1887 N N . GLU A 1 242 ? 8.301 -27.181 6.121 1.00 6.72 230 GLU A N 1
ATOM 1888 C CA . GLU A 1 242 ? 8.758 -27.572 4.789 1.00 6.77 230 GLU A CA 1
ATOM 1889 C C . GLU A 1 242 ? 10.284 -27.626 4.734 1.00 6.99 230 GLU A C 1
ATOM 1890 O O . GLU A 1 242 ? 10.882 -28.651 4.384 1.00 7.67 230 GLU A O 1
ATOM 1896 N N . GLU A 1 243 ? 10.912 -26.493 5.060 1.00 6.41 231 GLU A N 1
ATOM 1897 C CA . GLU A 1 243 ? 12.345 -26.420 4.890 1.00 7.01 231 GLU A CA 1
ATOM 1898 C C . GLU A 1 243 ? 13.127 -27.334 5.819 1.00 7.94 231 GLU A C 1
ATOM 1899 O O . GLU A 1 243 ? 14.100 -27.971 5.384 1.00 9.24 231 GLU A O 1
ATOM 1913 N N . GLN A 1 245 ? 11.790 -29.842 8.077 1.00 6.76 233 GLN A N 1
ATOM 1914 C CA . GLN A 1 245 ? 11.261 -31.178 8.334 1.00 7.86 233 GLN A CA 1
ATOM 1915 C C . GLN A 1 245 ? 10.726 -31.890 7.103 1.00 7.96 233 GLN A C 1
ATOM 1916 O O . GLN A 1 245 ? 10.254 -33.028 7.213 1.00 8.20 233 GLN A O 1
ATOM 1922 N N . TRP A 1 246 ? 10.785 -31.252 5.935 1.00 7.92 234 TRP A N 1
ATOM 1923 C CA . TRP A 1 246 ? 10.270 -31.831 4.697 1.00 7.37 234 TRP A CA 1
ATOM 1924 C C . TRP A 1 246 ? 8.834 -32.293 4.791 1.00 8.06 234 TRP A C 1
ATOM 1925 O O . TRP A 1 246 ? 8.435 -33.280 4.162 1.00 9.82 234 TRP A O 1
ATOM 1936 N N . LYS A 1 247 ? 8.023 -31.516 5.506 1.00 7.83 235 LYS A N 1
ATOM 1937 C CA . LYS A 1 247 ? 6.613 -31.828 5.622 1.00 8.17 235 LYS A CA 1
ATOM 1938 C C . LYS A 1 247 ? 5.796 -30.962 4.671 1.00 7.10 235 LYS A C 1
ATOM 1939 O O . LYS A 1 247 ? 5.970 -29.748 4.634 1.00 8.29 235 LYS A O 1
ATOM 1945 N N . ARG A 1 248 ? 4.863 -31.590 3.969 1.00 7.59 236 ARG A N 1
ATOM 1946 C CA . ARG A 1 248 ? 3.994 -30.870 3.061 1.00 7.09 236 ARG A CA 1
ATOM 1947 C C . ARG A 1 248 ? 2.840 -30.181 3.774 1.00 5.92 236 ARG A C 1
ATOM 1948 O O . ARG A 1 248 ? 2.119 -30.787 4.574 1.00 8.09 236 ARG A O 1
ATOM 1956 N N . THR A 1 249 ? 2.718 -28.894 3.520 1.00 6.91 237 THR A N 1
ATOM 1957 C CA . THR A 1 249 ? 1.725 -28.024 4.135 1.00 6.56 237 THR A CA 1
ATOM 1958 C C . THR A 1 249 ? 0.899 -27.277 3.098 1.00 6.36 237 THR A C 1
ATOM 1959 O O . THR A 1 249 ? 1.311 -27.134 1.949 1.00 8.33 237 THR A O 1
ATOM 1963 N N . ARG A 1 250 ? -0.278 -26.835 3.527 1.00 6.55 238 ARG A N 1
ATOM 1964 C CA . ARG A 1 250 ? -1.052 -25.871 2.757 1.00 6.08 238 ARG A CA 1
ATOM 1965 C C . ARG A 1 250 ? -1.371 -24.718 3.685 1.00 5.92 238 ARG A C 1
ATOM 1966 O O . ARG A 1 250 ? -2.312 -24.776 4.475 1.00 6.77 238 ARG A O 1
ATOM 1974 N N . PRO A 1 251 ? -0.609 -23.645 3.602 1.00 6.34 239 PRO A N 1
ATOM 1975 C CA . PRO A 1 251 ? -0.937 -22.448 4.364 1.00 6.72 239 PRO A CA 1
ATOM 1976 C C . PRO A 1 251 ? -1.967 -21.616 3.645 1.00 6.67 239 PRO A C 1
ATOM 1977 O O . PRO A 1 251 ? -1.844 -21.406 2.427 1.00 8.61 239 PRO A O 1
ATOM 1981 N N . VAL A 1 252 ? -3.001 -21.202 4.355 1.00 6.08 240 VAL A N 1
ATOM 1982 C CA . VAL A 1 252 ? -4.096 -20.429 3.749 1.00 7.30 240 VAL A CA 1
ATOM 1983 C C . VAL A 1 252 ? -4.672 -19.507 4.793 1.00 6.56 240 VAL A C 1
ATOM 1984 O O . VAL A 1 252 ? -4.687 -19.851 5.967 1.00 6.68 240 VAL A O 1
ATOM 1988 N N . SER A 1 253 ? -5.100 -18.310 4.386 1.00 5.86 241 SER A N 1
ATOM 1989 C CA . SER A 1 253 ? -5.631 -17.394 5.335 1.00 5.64 241 SER A CA 1
ATOM 1990 C C . SER A 1 253 ? -7.008 -17.828 5.837 1.00 6.63 241 SER A C 1
ATOM 1991 O O . SER A 1 253 ? -7.760 -18.515 5.134 1.00 6.42 241 SER A O 1
ATOM 1994 N N . SER A 1 254 ? -7.346 -17.415 7.058 1.00 6.01 242 SER A N 1
ATOM 1995 C CA . SER A 1 254 ? -8.677 -17.699 7.570 1.00 6.02 242 SER A CA 1
ATOM 1996 C C . SER A 1 254 ? -9.783 -17.188 6.685 1.00 5.85 242 SER A C 1
ATOM 1997 O O . SER A 1 254 ? -10.794 -17.886 6.475 1.00 5.99 242 SER A O 1
ATOM 2000 N N . ALA A 1 255 ? -9.642 -15.949 6.207 1.00 5.82 243 ALA A N 1
ATOM 2001 C CA . ALA A 1 255 ? -10.662 -15.391 5.363 1.00 6.36 243 ALA A CA 1
ATOM 2002 C C . ALA A 1 255 ? -10.799 -16.138 4.039 1.00 6.71 243 ALA A C 1
ATOM 2003 O O . ALA A 1 255 ? -11.928 -16.353 3.547 1.00 8.49 243 ALA A O 1
ATOM 2005 N N . GLU A 1 256 ? -9.668 -16.488 3.444 1.00 5.86 244 GLU A N 1
ATOM 2006 C CA . GLU A 1 256 ? -9.717 -17.101 2.128 1.00 5.68 244 GLU A CA 1
ATOM 2007 C C . GLU A 1 256 ? -9.972 -18.610 2.121 1.00 6.55 244 GLU A C 1
ATOM 2008 O O . GLU A 1 256 ? -10.377 -19.158 1.084 1.00 7.33 244 GLU A O 1
ATOM 2014 N N . PHE A 1 257 ? -9.850 -19.238 3.281 1.00 6.74 245 PHE A N 1
ATOM 2015 C CA . PHE A 1 257 ? -10.119 -20.663 3.445 1.00 7.33 245 PHE A CA 1
ATOM 2016 C C . PHE A 1 257 ? -11.519 -21.017 2.863 1.00 6.50 245 PHE A C 1
ATOM 2017 O O . PHE A 1 257 ? -11.683 -22.077 2.261 1.00 7.28 245 PHE A O 1
ATOM 2025 N N . PHE A 1 258 ? -12.483 -20.140 3.085 1.00 6.84 246 PHE A N 1
ATOM 2026 C CA . PHE A 1 258 ? -13.855 -20.369 2.678 1.00 7.09 246 PHE A CA 1
ATOM 2027 C C . PHE A 1 258 ? -14.126 -20.131 1.194 1.00 7.49 246 PHE A C 1
ATOM 2028 O O . PHE A 1 258 ? -15.249 -20.306 0.725 1.00 9.87 246 PHE A O 1
ATOM 2036 N N . HIS A 1 259 ? -13.072 -19.816 0.434 1.00 7.11 247 HIS A N 1
ATOM 2037 C CA . HIS A 1 259 ? -13.229 -19.543 -0.989 1.00 8.43 247 HIS A CA 1
ATOM 2038 C C . HIS A 1 259 ? -12.497 -20.560 -1.850 1.00 8.72 247 HIS A C 1
ATOM 2039 O O . HIS A 1 259 ? -12.207 -20.270 -3.024 1.00 10.84 247 HIS A O 1
ATOM 2046 N N . GLY A 1 260 ? -12.275 -21.747 -1.303 1.00 7.83 248 GLY A N 1
ATOM 2047 C CA . GLY A 1 260 ? -11.973 -22.940 -2.072 1.00 9.13 248 GLY A CA 1
ATOM 2048 C C . GLY A 1 260 ? -11.230 -24.014 -1.351 1.00 8.47 248 GLY A C 1
ATOM 2049 O O . GLY A 1 260 ? -11.487 -25.217 -1.533 1.00 9.32 248 GLY A O 1
ATOM 2050 N N . ALA A 1 261 ? -10.295 -23.605 -0.500 1.00 7.38 249 ALA A N 1
ATOM 2051 C CA . ALA A 1 261 ? -9.457 -24.585 0.188 1.00 7.85 249 ALA A CA 1
ATOM 2052 C C . ALA A 1 261 ? -10.286 -25.493 1.110 1.00 6.94 249 ALA A C 1
ATOM 2053 O O . ALA A 1 261 ? -9.893 -26.653 1.334 1.00 7.00 249 ALA A O 1
ATOM 2055 N N . LEU A 1 262 ? -11.423 -24.978 1.610 1.00 6.73 250 LEU A N 1
ATOM 2056 C CA . LEU A 1 262 ? -12.244 -25.740 2.514 1.00 6.77 250 LEU A CA 1
ATOM 2057 C C . LEU A 1 262 ? -12.641 -27.115 1.956 1.00 6.92 250 LEU A C 1
ATOM 2058 O O . LEU A 1 262 ? -12.830 -28.059 2.718 1.00 7.19 250 LEU A O 1
ATOM 2063 N N . GLU A 1 263 ? -12.763 -27.228 0.630 1.00 7.57 251 GLU A N 1
ATOM 2064 C CA . GLU A 1 263 ? -13.197 -28.482 0.014 1.00 8.51 251 GLU A CA 1
ATOM 2065 C C . GLU A 1 263 ? -12.234 -29.619 0.276 1.00 7.57 251 GLU A C 1
ATOM 2066 O O . GLU A 1 263 ? -12.603 -30.790 0.166 1.00 8.73 251 GLU A O 1
ATOM 2072 N N . LEU A 1 264 ? -10.987 -29.324 0.628 1.00 7.15 252 LEU A N 1
ATOM 2073 C CA . LEU A 1 264 ? -9.956 -30.366 0.876 1.00 7.84 252 LEU A CA 1
ATOM 2074 C C . LEU A 1 264 ? -10.072 -30.973 2.281 1.00 7.71 252 LEU A C 1
ATOM 2075 O O . LEU A 1 264 ? -9.552 -32.066 2.517 1.00 9.58 252 LEU A O 1
ATOM 2080 N N . LEU A 1 265 ? -10.772 -30.309 3.184 1.00 7.40 253 LEU A N 1
ATOM 2081 C CA . LEU A 1 265 ? -10.787 -30.775 4.576 1.00 7.85 253 LEU A CA 1
ATOM 2082 C C . LEU A 1 265 ? -11.718 -32.007 4.642 1.00 8.88 253 LEU A C 1
ATOM 2083 O O . LEU A 1 265 ? -12.717 -32.072 3.940 1.00 11.78 253 LEU A O 1
ATOM 2088 N N . GLU A 1 266 ? -11.295 -32.990 5.429 1.00 9.82 254 GLU A N 1
ATOM 2089 C CA . GLU A 1 266 ? -12.056 -34.194 5.662 1.00 10.29 254 GLU A CA 1
ATOM 2090 C C . GLU A 1 266 ? -11.612 -34.768 7.000 1.00 10.19 254 GLU A C 1
ATOM 2091 O O . GLU A 1 266 ? -10.728 -34.217 7.646 1.00 9.31 254 GLU A O 1
ATOM 2097 N N . LYS A 1 267 ? -12.257 -35.852 7.417 1.00 10.85 255 LYS A N 1
ATOM 2098 C CA A LYS A 1 267 ? -12.075 -36.402 8.752 0.50 10.42 255 LYS A CA 1
ATOM 2099 C CA B LYS A 1 267 ? 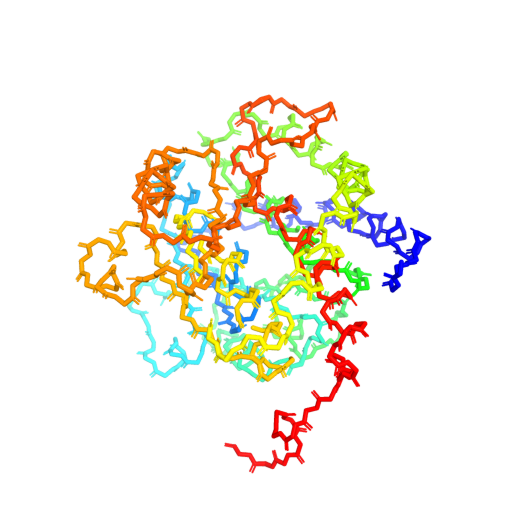-12.070 -36.332 8.778 0.50 10.42 255 LYS A CA 1
ATOM 2100 C C . LYS A 1 267 ? -10.609 -36.544 9.168 1.00 10.04 255 LYS A C 1
ATOM 2101 O O . LYS A 1 267 ? -10.245 -36.228 10.295 1.00 11.40 255 LYS A O 1
ATOM 2108 N N . ASP A 1 268 ? -9.775 -37.093 8.266 1.00 10.34 256 ASP A N 1
ATOM 2109 C CA A ASP A 1 268 ? -8.407 -37.462 8.582 0.50 11.05 256 ASP A CA 1
ATOM 2110 C CA B ASP A 1 268 ? -8.415 -37.448 8.645 0.50 12.56 256 ASP A CA 1
ATOM 2111 C C . ASP A 1 268 ? -7.381 -36.382 8.293 1.00 11.70 256 ASP A C 1
ATOM 2112 O O . ASP A 1 268 ? -6.198 -36.616 8.417 1.00 13.67 256 ASP A O 1
ATOM 2121 N N . VAL A 1 269 ? -7.822 -35.193 7.892 1.00 9.80 257 VAL A N 1
ATOM 2122 C CA . VAL A 1 269 ? -6.878 -34.135 7.465 1.00 9.91 257 VAL A CA 1
ATOM 2123 C C . VAL A 1 269 ? -6.583 -33.224 8.660 1.00 8.85 257 VAL A C 1
ATOM 2124 O O . VAL A 1 269 ? -7.506 -32.613 9.246 1.00 8.22 257 VAL A O 1
ATOM 2128 N N . PRO A 1 270 ? -5.286 -33.125 9.016 1.00 8.43 258 PRO A N 1
ATOM 2129 C CA . PRO A 1 270 ? -4.932 -32.169 10.062 1.00 8.21 258 PRO A CA 1
ATOM 2130 C C . PRO A 1 270 ? -5.125 -30.717 9.633 1.00 7.64 258 PRO A C 1
ATOM 2131 O O . PRO A 1 270 ? -4.713 -30.343 8.521 1.00 7.67 258 PRO A O 1
ATOM 2135 N N . LEU A 1 271 ? -5.730 -29.910 10.507 1.00 7.16 259 LEU A N 1
ATOM 2136 C CA . LEU A 1 271 ? -5.822 -28.477 10.272 1.00 5.87 259 LEU A CA 1
ATOM 2137 C C . LEU A 1 271 ? -5.377 -27.830 11.566 1.00 6.64 259 LEU A C 1
ATOM 2138 O O . LEU A 1 271 ? -5.954 -28.084 12.628 1.00 6.62 259 LEU A O 1
ATOM 2143 N N . ILE A 1 272 ? -4.348 -27.011 11.477 1.00 6.79 260 ILE A N 1
ATOM 2144 C CA . ILE A 1 272 ? -3.820 -26.274 12.634 1.00 5.59 260 ILE A CA 1
ATOM 2145 C C . ILE A 1 272 ? -4.154 -24.792 12.402 1.00 7.01 260 ILE A C 1
ATOM 2146 O O . ILE A 1 272 ? -3.765 -24.198 11.413 1.00 6.53 260 ILE A O 1
ATOM 2151 N N . LEU A 1 273 ? -5.003 -24.288 13.305 1.00 6.19 261 LEU A N 1
ATOM 2152 C CA . LEU A 1 273 ? -5.526 -22.946 13.279 1.00 6.21 261 LEU A CA 1
ATOM 2153 C C . LEU A 1 273 ? -4.789 -22.079 14.267 1.00 5.85 261 LEU A C 1
ATOM 2154 O O . LEU A 1 273 ? -4.766 -22.389 15.455 1.00 7.07 261 LEU A O 1
ATOM 2159 N N . VAL A 1 274 ? -4.170 -21.023 13.759 1.00 5.89 262 VAL A N 1
ATOM 2160 C CA . VAL A 1 274 ? -3.514 -20.003 14.567 1.00 6.43 262 VAL A CA 1
ATOM 2161 C C . VAL A 1 274 ? -4.465 -18.825 14.658 1.00 6.75 262 VAL A C 1
ATOM 2162 O O . VAL A 1 274 ? -4.816 -18.232 13.647 1.00 9.94 262 VAL A O 1
ATOM 2166 N N . LYS A 1 275 ? -4.920 -18.528 15.862 1.00 6.42 263 LYS A N 1
ATOM 2167 C CA . LYS A 1 275 ? -5.846 -17.461 16.103 1.00 7.52 263 LYS A CA 1
ATOM 2168 C C . LYS A 1 275 ? -5.168 -16.155 16.482 1.00 7.77 263 LYS A C 1
ATOM 2169 O O . LYS A 1 275 ? -4.144 -16.147 17.135 1.00 8.34 263 LYS A O 1
ATOM 2175 N N . GLY A 1 276 ? -5.775 -15.053 16.057 1.00 6.95 264 GLY A N 1
ATOM 2176 C CA . GLY A 1 276 ? -5.379 -13.710 16.470 1.00 7.14 264 GLY A CA 1
ATOM 2177 C C . GLY A 1 276 ? -6.174 -13.172 17.638 1.00 6.94 264 GLY A C 1
ATOM 2178 O O . GLY A 1 276 ? -7.170 -13.767 18.055 1.00 8.46 264 GLY A O 1
ATOM 2179 N N . GLU A 1 277 ? -5.735 -12.022 18.149 1.00 7.13 265 GLU A N 1
ATOM 2180 C CA . GLU A 1 277 ? -6.425 -11.313 19.187 1.00 7.64 265 GLU A CA 1
ATOM 2181 C C . GLU A 1 277 ? -6.855 -9.932 18.747 1.00 8.94 265 GLU A C 1
ATOM 2182 O O . GLU A 1 277 ? -7.203 -9.086 19.552 1.00 11.57 265 GLU A O 1
ATOM 2188 N N . GLY A 1 278 ? -6.880 -9.717 17.447 1.00 7.90 266 GLY A N 1
ATOM 2189 C CA . GLY A 1 278 ? -7.332 -8.468 16.897 1.00 9.35 266 GLY A CA 1
ATOM 2190 C C . GLY A 1 278 ? -8.724 -8.587 16.320 1.00 8.30 266 GLY A C 1
ATOM 2191 O O . GLY A 1 278 ? -9.503 -9.501 16.627 1.00 9.32 266 GLY A O 1
ATOM 2192 N N . LYS A 1 279 ? -9.029 -7.646 15.432 1.00 8.09 267 LYS A N 1
ATOM 2193 C CA . LYS A 1 279 ? -10.371 -7.540 14.910 1.00 8.67 267 LYS A CA 1
ATOM 2194 C C . LYS A 1 279 ? -10.718 -8.659 13.939 1.00 8.98 267 LYS A C 1
ATOM 2195 O O . LYS A 1 279 ? -11.897 -8.856 13.683 1.00 11.28 267 LYS A O 1
ATOM 2201 N N . CYS A 1 280 ? -9.725 -9.393 13.410 1.00 8.07 268 CYS A N 1
ATOM 2202 C CA . CYS A 1 280 ? -10.015 -10.519 12.549 1.00 8.32 268 CYS A CA 1
ATOM 2203 C C . CYS A 1 280 ? -10.137 -11.852 13.300 1.00 8.21 268 CYS A C 1
ATOM 2204 O O . CYS A 1 280 ? -10.311 -12.880 12.671 1.00 9.12 268 CYS A O 1
ATOM 2207 N N . ARG A 1 281 ? -10.113 -11.844 14.647 1.00 8.22 269 ARG A N 1
ATOM 2208 C CA . ARG A 1 281 ? -10.297 -13.072 15.398 1.00 7.43 269 ARG A CA 1
ATOM 2209 C C . ARG A 1 281 ? -11.590 -13.768 14.992 1.00 6.88 269 ARG A C 1
ATOM 2210 O O . ARG A 1 281 ? -11.641 -14.997 14.915 1.00 6.94 269 ARG A O 1
ATOM 2218 N N . ALA A 1 282 ? -12.644 -13.023 14.702 1.00 7.48 270 ALA A N 1
ATOM 2219 C CA . ALA A 1 282 ? -13.893 -13.652 14.280 1.00 7.89 270 ALA A CA 1
ATOM 2220 C C . ALA A 1 282 ? -13.748 -14.489 13.019 1.00 6.73 270 ALA A C 1
ATOM 2221 O O . ALA A 1 282 ? -14.459 -15.485 12.850 1.00 8.32 270 ALA A O 1
ATOM 2223 N N . LEU A 1 283 ? -12.880 -14.052 12.094 1.00 6.69 271 LEU A N 1
ATOM 2224 C CA . LEU A 1 283 ? -12.591 -14.815 10.869 1.00 5.72 271 LEU A CA 1
ATOM 2225 C C . LEU A 1 283 ? -11.930 -16.145 11.218 1.00 6.17 271 LEU A C 1
ATOM 2226 O O . LEU A 1 283 ? -12.239 -17.195 10.621 1.00 7.41 271 LEU A O 1
ATOM 2231 N N . ASP A 1 284 ? -11.013 -16.117 12.195 1.00 6.49 272 ASP A N 1
ATOM 2232 C CA . ASP A 1 284 ? -10.400 -17.348 12.673 1.00 6.22 272 ASP A CA 1
ATOM 2233 C C . ASP A 1 284 ? -11.410 -18.268 13.314 1.00 6.84 272 ASP A C 1
ATOM 2234 O O . ASP A 1 284 ? -11.365 -19.488 13.120 1.00 7.33 272 ASP A O 1
ATOM 2239 N N . GLU A 1 285 ? -12.338 -17.696 14.081 1.00 6.58 273 GLU A N 1
ATOM 2240 C CA . GLU A 1 285 ? -13.328 -18.502 14.776 1.00 8.51 273 GLU A CA 1
ATOM 2241 C C . GLU A 1 285 ? -14.270 -19.147 13.808 1.00 7.29 273 GLU A C 1
ATOM 2242 O O . GLU A 1 285 ? -14.791 -20.240 14.086 1.00 8.20 273 GLU A O 1
ATOM 2248 N N . ARG A 1 286 ? -14.539 -18.505 12.670 1.00 7.86 274 ARG A N 1
ATOM 2249 C CA . ARG A 1 286 ? -15.362 -19.193 11.662 1.00 9.03 274 ARG A CA 1
ATOM 2250 C C . ARG A 1 286 ? -14.713 -20.476 11.190 1.00 7.64 274 ARG A C 1
ATOM 2251 O O . ARG A 1 286 ? -15.368 -21.503 10.996 1.00 7.60 274 ARG A O 1
ATOM 2259 N N . VAL A 1 287 ? -13.405 -20.428 10.963 1.00 7.06 275 VAL A N 1
ATOM 2260 C CA . VAL A 1 287 ? -12.681 -21.621 10.600 1.00 6.97 275 VAL A CA 1
ATOM 2261 C C . VAL A 1 287 ? -12.755 -22.672 11.706 1.00 6.09 275 VAL A C 1
ATOM 2262 O O . VAL A 1 287 ? -12.977 -23.866 11.446 1.00 8.18 275 VAL A O 1
ATOM 2266 N N . GLU A 1 288 ? -12.566 -22.238 12.952 1.00 7.83 276 GLU A N 1
ATOM 2267 C CA . GLU A 1 288 ? -12.618 -23.158 14.079 1.00 7.51 276 GLU A CA 1
ATOM 2268 C C . GLU A 1 288 ? -13.931 -23.894 14.136 1.00 7.10 276 GLU A C 1
ATOM 2269 O O . GLU A 1 288 ? -13.950 -25.145 14.291 1.00 9.32 276 GLU A O 1
ATOM 2275 N N . ARG A 1 289 ? -15.029 -23.187 13.975 1.00 7.87 277 ARG A N 1
ATOM 2276 C CA A ARG A 1 289 ? -16.351 -23.824 14.065 0.50 8.89 277 ARG A CA 1
ATOM 2277 C CA B ARG A 1 289 ? -16.349 -23.837 14.052 0.50 9.79 277 ARG A CA 1
ATOM 2278 C C . ARG A 1 289 ? -16.563 -24.828 12.917 1.00 9.04 277 ARG A C 1
ATOM 2279 O O . ARG A 1 289 ? -17.115 -25.915 13.111 1.00 11.23 277 ARG A O 1
ATOM 2294 N N . PHE A 1 290 ? -16.157 -24.461 11.700 1.00 8.64 278 PHE A N 1
ATOM 2295 C CA . PHE A 1 290 ? -16.310 -25.331 10.536 1.00 8.46 278 PHE A CA 1
ATOM 2296 C C . PHE A 1 290 ? -15.454 -26.563 10.704 1.00 8.88 278 PHE A C 1
ATOM 2297 O O . PHE A 1 290 ? -15.882 -27.710 10.526 1.00 9.70 278 PHE A O 1
ATOM 2305 N N . ALA A 1 291 ? -14.180 -26.349 11.040 1.00 8.06 279 ALA A N 1
ATOM 2306 C CA . ALA A 1 291 ? -13.263 -27.469 11.124 1.00 7.77 279 ALA A CA 1
ATOM 2307 C C . ALA A 1 291 ? -13.662 -28.437 12.176 1.00 9.34 279 ALA A C 1
ATOM 2308 O O . ALA A 1 291 ? -13.497 -29.640 12.014 1.00 10.47 279 ALA A O 1
ATOM 2310 N N . SER A 1 292 ? -14.193 -27.957 13.294 1.00 9.62 280 SER A N 1
ATOM 2311 C CA A SER A 1 292 ? -14.553 -28.870 14.370 0.50 11.95 280 SER A CA 1
ATOM 2312 C CA B SER A 1 292 ? -14.600 -28.838 14.378 0.50 11.58 280 SER A CA 1
ATOM 2313 C C . SER A 1 292 ? -15.641 -29.851 13.926 1.00 11.99 280 SER A C 1
ATOM 2314 O O . SER A 1 292 ? -15.768 -30.921 14.507 1.00 15.89 280 SER A O 1
ATOM 2319 N N . LYS A 1 293 ? -16.431 -29.473 12.927 1.00 11.30 281 LYS A N 1
ATOM 2320 C CA . LYS A 1 293 ? -17.493 -30.341 12.394 1.00 14.37 281 LYS A CA 1
ATOM 2321 C C . LYS A 1 293 ? -17.012 -31.331 11.347 1.00 14.82 281 LYS A C 1
ATOM 2322 O O . LYS A 1 293 ? -17.674 -32.321 11.071 1.00 16.48 281 LYS A O 1
ATOM 2328 N N . ILE A 1 294 ? -15.900 -31.017 10.697 1.00 12.80 282 ILE A N 1
ATOM 2329 C CA . ILE A 1 294 ? -15.434 -31.739 9.508 1.00 13.76 282 ILE A CA 1
ATOM 2330 C C . ILE A 1 294 ? -14.210 -32.623 9.743 1.00 13.85 282 ILE A C 1
ATOM 2331 O O . ILE A 1 294 ? -14.143 -33.752 9.204 1.00 17.20 282 ILE A O 1
ATOM 2336 N N . THR A 1 295 ? -13.234 -32.148 10.523 1.00 11.43 283 THR A N 1
ATOM 2337 C CA . THR A 1 295 ? -12.056 -32.956 10.787 1.00 9.53 283 THR A CA 1
ATOM 2338 C C . THR A 1 295 ? -11.996 -33.440 12.218 1.00 11.63 283 THR A C 1
ATOM 2339 O O . THR A 1 295 ? -12.425 -32.755 13.140 1.00 12.78 283 THR A O 1
ATOM 2343 N N . ASP A 1 296 ? -11.431 -34.632 12.388 1.00 10.89 284 ASP A N 1
ATOM 2344 C CA . ASP A 1 296 ? -11.089 -35.151 13.682 1.00 11.04 284 ASP A CA 1
ATOM 2345 C C . ASP A 1 296 ? -9.713 -34.704 14.151 1.00 12.57 284 ASP A C 1
ATOM 2346 O O . ASP A 1 296 ? -9.265 -35.138 15.198 1.00 14.96 284 ASP A O 1
ATOM 2351 N N . ASN A 1 297 ? -9.073 -33.839 13.355 1.00 10.05 285 ASN A N 1
ATOM 2352 C CA . ASN A 1 297 ? -7.669 -33.475 13.558 1.00 9.24 285 ASN A CA 1
ATOM 2353 C C . ASN A 1 297 ? -7.445 -31.963 13.567 1.00 8.70 285 ASN A C 1
ATOM 2354 O O . ASN A 1 297 ? -6.523 -31.452 12.959 1.00 9.29 285 ASN A O 1
ATOM 2359 N N . LEU A 1 298 ? -8.311 -31.262 14.256 1.00 10.13 286 LEU A N 1
ATOM 2360 C CA . LEU A 1 298 ? -8.167 -29.836 14.474 1.00 9.39 286 LEU A CA 1
ATOM 2361 C C . LEU A 1 298 ? -7.268 -29.572 15.669 1.00 9.89 286 LEU A C 1
ATOM 2362 O O . LEU A 1 298 ? -7.445 -30.167 16.731 1.00 12.62 286 LEU A O 1
ATOM 2367 N N . VAL A 1 299 ? -6.284 -28.696 15.475 1.00 7.21 287 VAL A N 1
ATOM 2368 C CA . VAL A 1 299 ? -5.415 -28.199 16.526 1.00 7.57 287 VAL A CA 1
ATOM 2369 C C . VAL A 1 299 ? -5.586 -26.691 16.564 1.00 7.81 287 VAL A C 1
ATOM 2370 O O . VAL A 1 299 ? -5.491 -26.062 15.523 1.00 8.44 287 VAL A O 1
ATOM 2374 N N . VAL A 1 300 ? -5.864 -26.128 17.729 1.00 8.02 288 VAL A N 1
ATOM 2375 C CA . VAL A 1 300 ? -6.043 -24.699 17.866 1.00 7.13 288 VAL A CA 1
ATOM 2376 C C . VAL A 1 300 ? -4.868 -24.136 18.652 1.00 8.11 288 VAL A C 1
ATOM 2377 O O . VAL A 1 300 ? -4.612 -24.539 19.813 1.00 10.35 288 VAL A O 1
ATOM 2381 N N . ILE A 1 301 ? -4.172 -23.202 18.043 1.00 7.58 289 ILE A N 1
ATOM 2382 C CA . ILE A 1 301 ? -3.090 -22.461 18.684 1.00 6.92 289 ILE A CA 1
ATOM 2383 C C . ILE A 1 301 ? -3.615 -21.047 18.957 1.00 7.43 289 ILE A C 1
ATOM 2384 O O . ILE A 1 301 ? -3.756 -20.234 18.049 1.00 8.42 289 ILE A O 1
ATOM 2389 N N . ASP A 1 302 ? -3.994 -20.787 20.215 1.00 7.74 290 ASP A N 1
ATOM 2390 C CA . ASP A 1 302 ? -4.657 -19.530 20.570 1.00 7.89 290 ASP A CA 1
ATOM 2391 C C . ASP A 1 302 ? -3.815 -18.781 21.590 1.00 6.94 290 ASP A C 1
ATOM 2392 O O . ASP A 1 302 ? -3.739 -19.202 22.758 1.00 8.13 290 ASP A O 1
ATOM 2397 N N . PRO A 1 303 ? -3.238 -17.617 21.190 1.00 7.29 291 PRO A N 1
ATOM 2398 C CA . PRO A 1 303 ? -2.411 -16.876 22.119 1.00 8.06 291 PRO A CA 1
ATOM 2399 C C . PRO A 1 303 ? -3.195 -16.308 23.291 1.00 7.95 291 PRO A C 1
ATOM 2400 O O . PRO A 1 303 ? -2.609 -16.046 24.327 1.00 8.08 291 PRO A O 1
ATOM 2404 N N . LYS A 1 304 ? -4.520 -16.272 23.193 1.00 7.48 292 LYS A N 1
ATOM 2405 C CA A LYS A 1 304 ? -5.358 -15.767 24.283 0.50 8.29 292 LYS A CA 1
ATOM 2406 C CA B LYS A 1 304 ? -5.355 -15.747 24.276 0.50 10.42 292 LYS A CA 1
ATOM 2407 C C . LYS A 1 304 ? -5.320 -16.671 25.490 1.00 9.80 292 LYS A C 1
ATOM 2408 O O . LYS A 1 304 ? -5.683 -16.267 26.589 1.00 12.83 292 LYS A O 1
ATOM 2419 N N . ALA A 1 305 ? -4.869 -17.911 25.320 1.00 9.41 293 ALA A N 1
ATOM 2420 C CA . ALA A 1 305 ? -4.696 -18.831 26.423 1.00 10.71 293 ALA A CA 1
ATOM 2421 C C . ALA A 1 305 ? -3.490 -18.514 27.293 1.00 10.32 293 ALA A C 1
ATOM 2422 O O . ALA A 1 305 ? -3.357 -19.085 28.361 1.00 12.92 293 ALA A O 1
ATOM 2424 N N . TYR A 1 306 ? -2.635 -17.575 26.871 1.00 9.07 294 TYR A N 1
ATOM 2425 C CA . TYR A 1 306 ? -1.373 -17.349 27.533 1.00 8.75 294 TYR A CA 1
ATOM 2426 C C . TYR A 1 306 ? -1.372 -15.979 28.200 1.00 10.24 294 TYR A C 1
ATOM 2427 O O . TYR A 1 306 ? -1.661 -14.948 27.583 1.00 11.01 294 TYR A O 1
ATOM 2436 N N . ALA A 1 307 ? -1.026 -15.954 29.487 1.00 9.72 295 ALA A N 1
ATOM 2437 C CA . ALA A 1 307 ? -0.967 -14.694 30.217 1.00 9.94 295 ALA A CA 1
ATOM 2438 C C . ALA A 1 307 ? 0.193 -13.825 29.738 1.00 10.62 295 ALA A C 1
ATOM 2439 O O . ALA A 1 307 ? 1.259 -14.309 29.430 1.00 13.23 295 ALA A O 1
ATOM 2441 N N . LEU A 1 308 ? -0.038 -12.519 29.744 1.00 10.11 296 LEU A N 1
ATOM 2442 C CA . LEU A 1 308 ? 1.000 -11.548 29.530 1.00 11.00 296 LEU A CA 1
ATOM 2443 C C . LEU A 1 308 ? 1.005 -10.594 30.728 1.00 12.52 296 LEU A C 1
ATOM 2444 O O . LEU A 1 308 ? 0.457 -9.508 30.700 1.00 14.99 296 LEU A O 1
ATOM 2449 N N . ASP A 1 309 ? 1.576 -11.070 31.812 1.00 12.80 297 ASP A N 1
ATOM 2450 C CA . ASP A 1 309 ? 1.529 -10.301 33.044 1.00 13.58 297 ASP A CA 1
ATOM 2451 C C . ASP A 1 309 ? 2.408 -9.064 32.936 1.00 15.27 297 ASP A C 1
ATOM 2452 O O . ASP A 1 309 ? 3.526 -9.144 32.433 1.00 14.74 297 ASP A O 1
ATOM 2457 N N . GLY A 1 310 ? 1.854 -7.938 33.372 1.00 13.56 298 GLY A N 1
ATOM 2458 C CA . GLY A 1 310 ? 2.510 -6.649 33.331 1.00 13.27 298 GLY A CA 1
ATOM 2459 C C . GLY A 1 310 ? 2.370 -5.941 32.005 1.00 14.36 298 GLY A C 1
ATOM 2460 O O . GLY A 1 310 ? 2.953 -4.879 31.799 1.00 16.16 298 GLY A O 1
ATOM 2461 N N . ILE A 1 311 ? 1.573 -6.516 31.109 1.00 14.16 299 ILE A N 1
ATOM 2462 C CA . ILE A 1 311 ? 1.304 -5.957 29.777 1.00 12.28 299 ILE A CA 1
ATOM 2463 C C . ILE A 1 311 ? -0.180 -5.614 29.676 1.00 12.32 299 ILE A C 1
ATOM 2464 O O . ILE A 1 311 ? -1.028 -6.455 29.958 1.00 15.31 299 ILE A O 1
ATOM 2469 N N . ASP A 1 312 ? -0.493 -4.385 29.298 1.00 12.10 300 ASP A N 1
ATOM 2470 C CA . ASP A 1 312 ? -1.858 -3.898 29.212 1.00 13.50 300 ASP A CA 1
ATOM 2471 C C . ASP A 1 312 ? -2.601 -4.699 28.145 1.00 12.77 300 ASP A C 1
ATOM 2472 O O . ASP A 1 312 ? -2.089 -5.030 27.085 1.00 12.78 300 ASP A O 1
ATOM 2477 N N . ASP A 1 313 ? -3.872 -4.954 28.414 1.00 13.60 301 ASP A N 1
ATOM 2478 C CA A ASP A 1 313 ? -4.620 -5.809 27.505 0.50 12.08 301 ASP A CA 1
ATOM 2479 C CA B ASP A 1 313 ? -4.791 -5.666 27.510 0.50 12.27 301 ASP A CA 1
ATOM 2480 C C . ASP A 1 313 ? -4.762 -5.111 26.115 1.00 12.35 301 ASP A C 1
ATOM 2481 O O . ASP A 1 313 ? -4.846 -5.822 25.129 1.00 11.50 301 ASP A O 1
ATOM 2490 N N . GLU A 1 314 ? -4.708 -3.777 26.013 1.00 12.85 302 GLU A N 1
ATOM 2491 C CA . GLU A 1 314 ? -4.821 -3.102 24.723 1.00 12.94 302 GLU A CA 1
ATOM 2492 C C . GLU A 1 314 ? -3.652 -3.454 23.794 1.00 9.37 302 GLU A C 1
ATOM 2493 O O . GLU A 1 314 ? -3.758 -3.220 22.597 1.00 11.76 302 GLU A O 1
ATOM 2499 N N . PHE A 1 315 ? -2.563 -3.989 24.327 1.00 9.36 303 PHE A N 1
ATOM 2500 C CA . PHE A 1 315 ? -1.392 -4.382 23.505 1.00 8.69 303 PHE A CA 1
ATOM 2501 C C . PHE A 1 315 ? -1.358 -5.850 23.145 1.00 8.03 303 PHE A C 1
ATOM 2502 O O . PHE A 1 315 ? -0.525 -6.270 22.344 1.00 8.30 303 PHE A O 1
ATOM 2510 N N . ARG A 1 316 ? -2.305 -6.641 23.665 1.00 8.95 304 ARG A N 1
ATOM 2511 C CA . ARG A 1 316 ? -2.244 -8.084 23.393 1.00 8.61 304 ARG A CA 1
ATOM 2512 C C . ARG A 1 316 ? -2.330 -8.408 21.917 1.00 7.99 304 ARG A C 1
ATOM 2513 O O . ARG A 1 316 ? -1.665 -9.333 21.460 1.00 8.72 304 ARG A O 1
ATOM 2521 N N . TRP A 1 317 ? -3.128 -7.670 21.150 1.00 8.05 305 TRP A N 1
ATOM 2522 C CA . TRP A 1 317 ? -3.206 -7.988 19.712 1.00 6.76 305 TRP A CA 1
ATOM 2523 C C . TRP A 1 317 ? -1.855 -7.804 18.968 1.00 6.88 305 TRP A C 1
ATOM 2524 O O . TRP A 1 317 ? -1.602 -8.482 17.981 1.00 7.82 305 TRP A O 1
ATOM 2535 N N . ILE A 1 318 ? -1.039 -6.887 19.468 1.00 6.69 306 ILE A N 1
ATOM 2536 C CA . ILE A 1 318 ? 0.279 -6.617 18.916 1.00 7.00 306 ILE A CA 1
ATOM 2537 C C . ILE A 1 318 ? 1.286 -7.661 19.374 1.00 7.41 306 ILE A C 1
ATOM 2538 O O . ILE A 1 318 ? 2.171 -8.094 18.633 1.00 7.89 306 ILE A O 1
ATOM 2556 N N . ALA A 1 320 ? 0.531 -10.758 20.258 1.00 7.32 308 ALA A N 1
ATOM 2557 C CA . ALA A 1 320 ? 0.106 -12.125 19.938 1.00 7.14 308 ALA A CA 1
ATOM 2558 C C . ALA A 1 320 ? 0.988 -12.864 18.936 1.00 7.14 308 ALA A C 1
ATOM 2559 O O . ALA A 1 320 ? 1.218 -14.053 19.124 1.00 6.92 308 ALA A O 1
ATOM 2561 N N . PRO A 1 321 ? 1.404 -12.223 17.842 1.00 7.37 309 PRO A N 1
ATOM 2562 C CA . PRO A 1 321 ? 2.270 -12.953 16.927 1.00 8.29 309 PRO A CA 1
ATOM 2563 C C . PRO A 1 321 ? 3.561 -1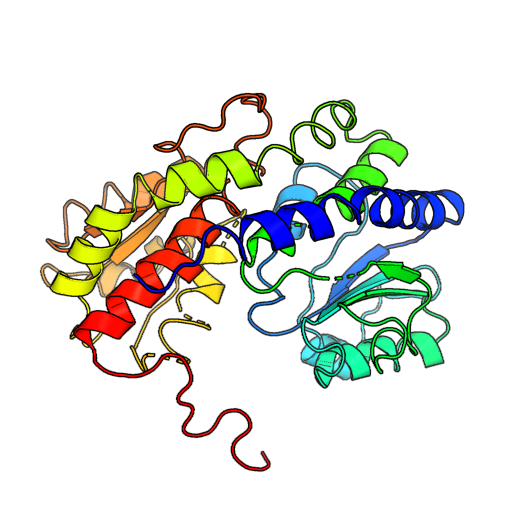3.440 17.587 1.00 7.11 309 PRO A C 1
ATOM 2564 O O . PRO A 1 321 ? 4.067 -14.516 17.291 1.00 8.12 309 PRO A O 1
ATOM 2568 N N . CYS A 1 322 ? 4.062 -12.693 18.556 1.00 7.57 310 CYS A N 1
ATOM 2569 C CA A CYS A 1 322 ? 5.259 -13.108 19.298 0.50 6.64 310 CYS A CA 1
ATOM 2570 C CA B CYS A 1 322 ? 5.256 -13.099 19.283 0.50 6.84 310 CYS A CA 1
ATOM 2571 C C . CYS A 1 322 ? 4.997 -14.287 20.195 1.00 7.23 310 CYS A C 1
ATOM 2572 O O . CYS A 1 322 ? 5.870 -15.176 20.342 1.00 8.03 310 CYS A O 1
ATOM 2577 N N . VAL A 1 323 ? 3.828 -14.308 20.820 1.00 7.29 311 VAL A N 1
ATOM 2578 C CA . VAL A 1 323 ? 3.439 -15.453 21.618 1.00 7.26 311 VAL A CA 1
ATOM 2579 C C . VAL A 1 323 ? 3.396 -16.697 20.758 1.00 7.89 311 VAL A C 1
ATOM 2580 O O . VAL A 1 323 ? 3.969 -17.751 21.092 1.00 8.50 311 VAL A O 1
ATOM 2584 N N . VAL A 1 324 ? 2.709 -16.627 19.611 1.00 6.47 312 VAL A N 1
ATOM 2585 C CA . VAL A 1 324 ? 2.628 -17.783 18.769 1.00 6.60 312 VAL A CA 1
ATOM 2586 C C . VAL A 1 324 ? 4.012 -18.198 18.270 1.00 6.16 312 VAL A C 1
ATOM 2587 O O . VAL A 1 324 ? 4.341 -19.392 18.247 1.00 7.37 312 VAL A O 1
ATOM 2591 N N . SER A 1 325 ? 4.861 -17.249 17.910 1.00 6.46 313 SER A N 1
ATOM 2592 C CA . SER A 1 325 ? 6.190 -17.602 17.384 1.00 6.81 313 SER A CA 1
ATOM 2593 C C . SER A 1 325 ? 6.998 -18.392 18.410 1.00 7.83 313 SER A C 1
ATOM 2594 O O . SER A 1 325 ? 7.633 -19.417 18.095 1.00 8.26 313 SER A O 1
ATOM 2597 N N . THR A 1 326 ? 6.930 -17.959 19.659 1.00 7.54 314 THR A N 1
ATOM 2598 C CA . THR A 1 326 ? 7.763 -18.557 20.720 1.00 9.35 314 THR A CA 1
ATOM 2599 C C . THR A 1 326 ? 7.319 -20.010 20.933 1.00 9.78 314 THR A C 1
ATOM 2600 O O . THR A 1 326 ? 8.134 -20.861 21.341 1.00 10.20 314 THR A O 1
ATOM 2604 N N . LEU A 1 327 ? 6.044 -20.303 20.691 1.00 7.36 315 LEU A N 1
ATOM 2605 C CA . LEU A 1 327 ? 5.505 -21.653 20.806 1.00 7.88 315 LEU A CA 1
ATOM 2606 C C . LEU A 1 327 ? 5.850 -22.530 19.651 1.00 7.50 315 LEU A C 1
ATOM 2607 O O . LEU A 1 327 ? 6.243 -23.685 19.824 1.00 8.80 315 LEU A O 1
ATOM 2612 N N . LEU A 1 328 ? 5.660 -22.016 18.441 1.00 7.33 316 LEU A N 1
ATOM 2613 C CA . LEU A 1 328 ? 5.822 -22.841 17.258 1.00 7.16 316 LEU A CA 1
ATOM 2614 C C . LEU A 1 328 ? 7.257 -23.015 16.818 1.00 6.52 316 LEU A C 1
ATOM 2615 O O . LEU A 1 328 ? 7.738 -24.138 16.650 1.00 7.76 316 LEU A O 1
ATOM 2620 N N . VAL A 1 329 ? 7.937 -21.901 16.625 1.00 7.38 317 VAL A N 1
ATOM 2621 C CA . VAL A 1 329 ? 9.260 -21.936 16.044 1.00 8.47 317 VAL A CA 1
ATOM 2622 C C . VAL A 1 329 ? 10.259 -22.651 16.964 1.00 8.13 317 VAL A C 1
ATOM 2623 O O . VAL A 1 329 ? 11.166 -23.355 16.503 1.00 9.12 317 VAL A O 1
ATOM 2627 N N . ASP A 1 330 ? 10.051 -22.503 18.264 1.00 8.66 318 ASP A N 1
ATOM 2628 C CA . ASP A 1 330 ? 10.861 -23.175 19.271 1.00 9.38 318 ASP A CA 1
ATOM 2629 C C . ASP A 1 330 ? 10.273 -24.521 19.673 1.00 9.35 318 ASP A C 1
ATOM 2630 O O . ASP A 1 330 ? 10.746 -25.561 19.229 1.00 9.45 318 ASP A O 1
ATOM 2635 N N . ARG A 1 331 ? 9.226 -24.508 20.479 1.00 7.69 319 ARG A N 1
ATOM 2636 C CA . ARG A 1 331 ? 8.761 -25.743 21.095 1.00 7.83 319 ARG A CA 1
ATOM 2637 C C . ARG A 1 331 ? 8.196 -26.729 20.086 1.00 7.70 319 ARG A C 1
ATOM 2638 O O . ARG A 1 331 ? 8.549 -27.927 20.102 1.00 8.14 319 ARG A O 1
ATOM 2646 N N . LEU A 1 332 ? 7.316 -26.305 19.191 1.00 7.25 320 LEU A N 1
ATOM 2647 C CA . LEU A 1 332 ? 6.738 -27.295 18.292 1.00 6.96 320 LEU A CA 1
ATOM 2648 C C . LEU A 1 332 ? 7.795 -27.862 17.331 1.00 6.97 320 LEU A C 1
ATOM 2649 O O . LEU A 1 332 ? 7.831 -29.064 17.108 1.00 7.99 320 LEU A O 1
ATOM 2654 N N . ALA A 1 333 ? 8.721 -27.043 16.851 1.00 7.61 321 ALA A N 1
ATOM 2655 C CA . ALA A 1 333 ? 9.762 -27.521 15.982 1.00 7.67 321 ALA A CA 1
ATOM 2656 C C . ALA A 1 333 ? 10.604 -28.575 16.705 1.00 7.34 321 ALA A C 1
ATOM 2657 O O . ALA A 1 333 ? 10.998 -29.590 16.122 1.00 7.90 321 ALA A O 1
ATOM 2659 N N . ALA A 1 334 ? 10.950 -28.298 17.961 1.00 7.81 322 ALA A N 1
ATOM 2660 C CA . ALA A 1 334 ? 11.827 -29.232 18.696 1.00 8.90 322 ALA A CA 1
ATOM 2661 C C . ALA A 1 334 ? 11.169 -30.594 18.855 1.00 8.28 322 ALA A C 1
ATOM 2662 O O . ALA A 1 334 ? 11.825 -31.645 18.753 1.00 8.54 322 ALA A O 1
ATOM 2664 N N . HIS A 1 335 ? 9.862 -30.594 19.114 1.00 7.66 323 HIS A N 1
ATOM 2665 C CA . HIS A 1 335 ? 9.153 -31.859 19.283 1.00 9.10 323 HIS A CA 1
ATOM 2666 C C . HIS A 1 335 ? 8.918 -32.565 17.968 1.00 7.58 323 HIS A C 1
ATOM 2667 O O . HIS A 1 335 ? 8.921 -33.812 17.932 1.00 8.24 323 HIS A O 1
ATOM 2674 N N . PHE A 1 336 ? 8.697 -31.830 16.880 1.00 8.50 324 PHE A N 1
ATOM 2675 C CA . PHE A 1 336 ? 8.686 -32.511 15.569 1.00 7.69 324 PHE A CA 1
ATOM 2676 C C . PHE A 1 336 ? 9.990 -33.238 15.297 1.00 7.71 324 PHE A C 1
ATOM 2677 O O . PHE A 1 336 ? 10.007 -34.419 14.922 1.00 9.28 324 PHE A O 1
ATOM 2685 N N . GLU A 1 337 ? 11.099 -32.553 15.540 1.00 7.21 325 GLU A N 1
ATOM 2686 C CA . GLU A 1 337 ? 12.420 -33.096 15.297 1.00 8.52 325 GLU A CA 1
ATOM 2687 C C . GLU A 1 337 ? 12.607 -34.402 16.123 1.00 9.33 325 GLU A C 1
ATOM 2688 O O . GLU A 1 337 ? 13.204 -35.380 15.650 1.00 9.86 325 GLU A O 1
ATOM 2694 N N . LYS A 1 338 ? 12.153 -34.384 17.378 1.00 9.17 326 LYS A N 1
ATOM 2695 C CA . LYS A 1 338 ? 12.194 -35.570 18.268 1.00 9.27 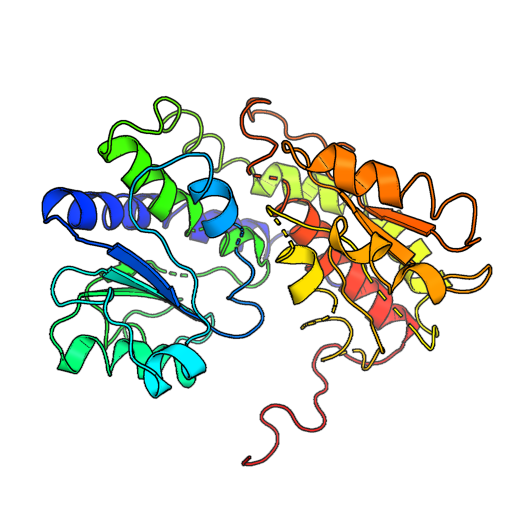326 LYS A CA 1
ATOM 2696 C C . LYS A 1 338 ? 11.600 -36.784 17.591 1.00 9.36 326 LYS A C 1
ATOM 2697 O O . LYS A 1 338 ? 12.149 -37.896 17.644 1.00 10.08 326 LYS A O 1
ATOM 2703 N N . TYR A 1 339 ? 10.406 -36.618 17.001 1.00 8.60 327 TYR A N 1
ATOM 2704 C CA . TYR A 1 339 ? 9.695 -37.783 16.459 1.00 8.39 327 TYR A CA 1
ATOM 2705 C C . TYR A 1 339 ? 10.034 -38.130 15.020 1.00 8.89 327 TYR A C 1
ATOM 2706 O O . TYR A 1 339 ? 9.985 -39.286 14.627 1.00 11.19 327 TYR A O 1
ATOM 2715 N N . THR A 1 340 ? 10.374 -37.137 14.205 1.00 8.80 328 THR A N 1
ATOM 2716 C CA . THR A 1 340 ? 10.748 -37.443 12.829 1.00 9.20 328 THR A CA 1
ATOM 2717 C C . THR A 1 340 ? 12.123 -38.052 12.768 1.00 9.89 328 THR A C 1
ATOM 2718 O O . THR A 1 340 ? 12.443 -38.778 11.829 1.00 12.35 328 THR A O 1
ATOM 2722 N N . GLY A 1 341 ? 12.951 -37.709 13.741 1.00 10.18 329 GLY A N 1
ATOM 2723 C CA . GLY A 1 341 ? 14.350 -38.101 13.683 1.00 10.83 329 GLY A CA 1
ATOM 2724 C C . GLY A 1 341 ? 15.167 -37.390 12.631 1.00 11.93 329 GLY A C 1
ATOM 2725 O O . GLY A 1 341 ? 16.299 -37.783 12.315 1.00 14.34 329 GLY A O 1
ATOM 2726 N N . HIS A 1 342 ? 14.603 -36.311 12.083 1.00 10.75 330 HIS A N 1
ATOM 2727 C CA . HIS A 1 342 ? 15.217 -35.517 11.013 1.00 10.41 330 HIS A CA 1
ATOM 2728 C C . HIS A 1 342 ? 15.732 -34.217 11.622 1.00 10.16 330 HIS A C 1
ATOM 2729 O O . HIS A 1 342 ? 14.956 -33.375 12.052 1.00 10.34 330 HIS A O 1
ATOM 2736 N N . SER A 1 343 ? 17.050 -34.045 11.701 1.00 10.93 331 SER A N 1
ATOM 2737 C CA . SER A 1 343 ? 17.633 -32.847 12.262 1.00 10.04 331 SER A CA 1
ATOM 2738 C C . SER A 1 343 ? 17.120 -31.606 11.527 1.00 11.13 331 SER A C 1
ATOM 2739 O O . SER A 1 343 ? 17.102 -31.546 10.297 1.00 10.79 331 SER A O 1
ATOM 2742 N N . LEU A 1 344 ? 16.740 -30.613 12.308 1.00 9.85 332 LEU A N 1
ATOM 2743 C CA . LEU A 1 344 ? 16.282 -29.313 11.789 1.00 9.60 332 LEU A CA 1
ATOM 2744 C C . LEU A 1 344 ? 17.339 -28.596 10.988 1.00 10.68 332 LEU A C 1
ATOM 2745 O O . LEU A 1 344 ? 16.998 -27.660 10.244 1.00 11.13 332 LEU A O 1
ATOM 2750 N N . ASP A 1 345 ? 18.599 -29.024 11.094 1.00 11.46 333 ASP A N 1
ATOM 2751 C CA . ASP A 1 345 ? 19.669 -28.396 10.349 1.00 12.96 333 ASP A CA 1
ATOM 2752 C C . ASP A 1 345 ? 19.962 -29.035 8.994 1.00 12.44 333 ASP A C 1
ATOM 2753 O O . ASP A 1 345 ? 20.766 -28.507 8.231 1.00 14.06 333 ASP A O 1
ATOM 2758 N N . ILE A 1 346 ? 19.310 -30.148 8.663 1.00 10.54 334 ILE A N 1
ATOM 2759 C CA . ILE A 1 346 ? 19.498 -30.766 7.358 1.00 10.62 334 ILE A CA 1
ATOM 2760 C C . ILE A 1 346 ? 18.919 -29.872 6.270 1.00 11.74 334 ILE A C 1
ATOM 2761 O O . ILE A 1 346 ? 17.798 -29.314 6.406 1.00 11.86 334 ILE A O 1
ATOM 2766 N N . ARG A 1 347 ? 19.657 -29.747 5.163 1.00 11.82 335 ARG A N 1
ATOM 2767 C CA . ARG A 1 347 ? 19.129 -29.223 3.914 1.00 12.40 335 ARG A CA 1
ATOM 2768 C C . ARG A 1 347 ? 19.609 -30.068 2.773 1.00 13.04 335 ARG A C 1
ATOM 2769 O O . ARG A 1 347 ? 20.793 -30.427 2.735 1.00 15.75 335 ARG A O 1
ATOM 2777 N N . ARG A 1 348 ? 18.723 -30.421 1.849 1.00 11.76 336 ARG A N 1
ATOM 2778 C CA . ARG A 1 348 ? 19.196 -31.116 0.654 1.00 14.08 336 ARG A CA 1
ATOM 2779 C C . ARG A 1 348 ? 19.544 -30.180 -0.510 1.00 11.94 336 ARG A C 1
ATOM 2780 O O . ARG A 1 348 ? 20.373 -30.559 -1.348 1.00 15.49 336 ARG A O 1
ATOM 2788 N N . TYR A 1 349 ? 18.934 -28.998 -0.568 1.00 12.31 337 TYR A N 1
ATOM 2789 C CA . TYR A 1 349 ? 19.179 -28.028 -1.656 1.00 12.83 337 TYR A CA 1
ATOM 2790 C C . TYR A 1 349 ? 19.583 -26.679 -1.143 1.00 14.40 337 TYR A C 1
ATOM 2791 O O . TYR A 1 349 ? 20.548 -26.084 -1.659 1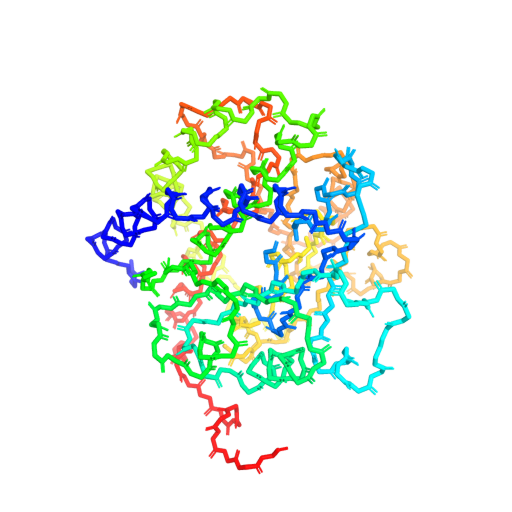.00 16.35 337 TYR A O 1
ATOM 2800 N N . TYR A 1 350 ? 18.836 -26.152 -0.176 1.00 15.21 338 TYR A N 1
ATOM 2801 C CA . TYR A 1 350 ? 18.976 -24.765 0.266 1.00 17.27 338 TYR A CA 1
ATOM 2802 C C . TYR A 1 350 ? 20.427 -24.517 0.671 1.00 20.65 338 TYR A C 1
ATOM 2803 O O . TYR A 1 350 ? 20.940 -25.159 1.600 1.00 20.42 338 TYR A O 1
ATOM 2812 N N . ARG A 1 351 ? 21.073 -23.585 -0.052 1.00 24.68 339 ARG A N 1
ATOM 2813 C CA . ARG A 1 351 ? 22.442 -23.196 0.194 1.00 26.93 339 ARG A CA 1
ATOM 2814 C C . ARG A 1 351 ? 23.420 -24.360 0.049 1.00 26.49 339 ARG A C 1
ATOM 2815 O O . ARG A 1 351 ? 24.540 -24.256 0.562 1.00 31.85 339 ARG A O 1
ATOM 2817 N N . GLN A 1 352 ? 23.036 -25.452 -0.634 1.00 23.74 340 GLN A N 1
ATOM 2818 C CA . GLN A 1 352 ? 23.900 -26.632 -0.780 1.00 25.72 340 GLN A CA 1
ATOM 2819 C C . GLN A 1 352 ? 24.643 -26.683 -2.122 1.00 27.90 340 GLN A C 1
ATOM 2820 O O . GLN A 1 352 ? 25.614 -27.435 -2.289 1.00 28.41 340 GLN A O 1
ATOM 2826 N N . PHE A 1 353 ? 24.143 -25.947 -3.105 1.00 27.19 341 PHE A N 1
ATOM 2827 C CA . PHE A 1 353 ? 24.812 -25.837 -4.400 1.00 28.35 341 PHE A CA 1
ATOM 2828 C C . PHE A 1 353 ? 24.347 -24.531 -5.022 1.00 26.61 341 PHE A C 1
ATOM 2829 O O . PHE A 1 353 ? 23.522 -23.825 -4.445 1.00 26.10 341 PHE A O 1
ATOM 2837 N N . ASP A 1 354 ? 24.923 -24.177 -6.171 1.00 25.45 342 ASP A N 1
ATOM 2838 C CA A ASP A 1 354 ? 24.599 -22.900 -6.773 0.50 25.00 342 ASP A CA 1
ATOM 2839 C CA B ASP A 1 354 ? 24.641 -22.916 -6.839 0.50 26.08 342 ASP A CA 1
ATOM 2840 C C . ASP A 1 354 ? 23.361 -23.029 -7.638 1.00 24.32 342 ASP A C 1
ATOM 2841 O O . ASP A 1 354 ? 23.296 -23.866 -8.552 1.00 26.32 342 ASP A O 1
ATOM 2850 N N . TYR A 1 355 ? 22.382 -22.182 -7.331 1.00 19.34 343 TYR A N 1
ATOM 2851 C CA . TYR A 1 355 ? 21.126 -22.117 -8.116 1.00 17.88 343 TYR A CA 1
ATOM 2852 C C . TYR A 1 355 ? 20.649 -20.689 -8.074 1.00 20.34 343 TYR A C 1
ATOM 2853 O O . TYR A 1 355 ? 19.652 -20.342 -8.742 1.00 19.82 343 TYR A O 1
#

Sequence (325 aa):
LGFNQDEEYLTSAREIIAAARQKAEQQVADEIYQAGFSSSLFFASVGGSSLAPAINEFAKEELTTLPVYYVVEQAAELIHKGNKRRLNKDSVVITLSKSGDDTKESVAIAEWWCKAQGIRVVAITKNADSPLAQQAATWHIPRHKNGVEYEYLLYWLFFRVLSRNNEFASSYDRRFASSSQLEIILPANLLKAKQKKFDPQADAIASRYHNNSSSDDYWVGGGAEWGEVYLFSSCILEEQWKRTRPVSSAEFFHGALELLEKKDDVPLILVKGEGKCRALDERVERRFASSKITDNLVVIDPKKAYALDGIDDDEFRWIAPCCVVSTLLVDRLAAHFEKYTGHSLDIRRYYRQFDDY

Radius of gyration: 19.73 Å; Cα contacts (8 Å, |Δi|>4): 572; chains: 1; bounding box: 48×53×44 Å

Solvent-accessible surface area: 14654 Å² total

B-factor: mean 13.6, std 8.4, range [2.0, 58.6]

Nearest PDB structures (foldseek):
  2a3n-assembly1_A-2  TM=1.002E+00  e=9.360E-55  Salmonella enterica subsp. enterica serovar Typhimurium str. LT2
  8glr-assembly1_A-2  TM=9.879E-01  e=1.260E-49  Salmonella enterica subsp. enterica serovar Typhimurium
  3eua-assembly4_G  TM=9.267E-01  e=1.948E-23  Bacillus subtilis
  5uqi-assembly1_A  TM=7.005E-01  e=4.248E-06  Escherichia coli CFT073
  3fxa-assembly1_D  TM=7.121E-01  e=6.800E-06  Listeria monocytogenes serotype 4b str. F2365

Foldseek 3Di:
DQDDVVLLVVQLVVLLVLLVQLLVVLVVLLVVDAQAEEEEEAALLLLLLLVLVCVPFDPGHYYYYHLVVCVVPPDPSQALRYEYEYEDAALCDPSLLVSLQVCLVRNHAYEYEYADCPRSNNVSHPYYGHDHDDACLSSNSVCSNSVSNCVSVVRHVCNVLQSVLSSLQSVLLVVLQVVCLVVLLVLLVVPLPPQEEEADRSQSLRRRLCCQVCLSVHYYDYDYLQCCVVPVVVPFAADHAYEQEAADDPCNVSSVVVVVSNVVGYPHYHYHYLVVGDSPSHDPVCRRCSSRSSRSRRVRNNSVSSCVPSVDDSPDGDDVVPDDD

Organism: Salmonella typhimurium (strain LT2 / SGSC1412 / ATCC 700720) (NCBI:txid99287)

CATH classification: 3.40.50.10490 (+1 more: 3.40.50.10490)

InterPro domains:
  IPR001347 SIS domain [PF01380] (65-142)
  IPR001347 SIS domain [PS51464] (33-167)
  IPR024713 Fructosamine deglycase FrlB [PIRSF009290] (8-343)
  IPR035488 Fructosamine deglycase FrlB, SIS domain 1 [cd05710] (44-162)
  IPR046348 SIS domain superfamily [SSF53697] (26-343)